Protein AF-A0A820Y195-F1 (afdb_monomer)

Radius of gyration: 36.83 Å; Cα contacts (8 Å, |Δi|>4): 204; chains: 1; bounding box: 94×67×122 Å

Sequence (322 aa):
MDKRRRAKSQKIARQNDEFKTEDNKRRAEAHKIERQNDEFKTEENKKRAEALKIKREEEEYKEEERRRNALRMQNNRDKYKNNFDVMKSNYALKIKEGPTHICSCCDGLWFEYSIREFTAEMLTNKGLKKEFIDTGNLVNVPMNVDTNVSVLPRSFSDTHTIQLKLMRQMKNKNAFMYETIRPKVVHSAVKYLVEQELYKDEGIVISHDWLKEYSNERENFIIDDEDKKFDENENISKDFDDDDKWNECGDKPVNPSTTETLLNDEIGDQNDIGIKFAPGENNRPISILMDLKVDELTFPKIYCGKQRKIKANVKLTYAKIA

Secondary structure (DSSP, 8-state):
-HHHHHHHHHHHHTT-HHHHHHHHHHHHHHHHHHTTSHHHHHHHHHHHHHHHHHHTTSHHHHHHHHHHHHHHHHHHHHHT---HHHHHHHHHHHTSSPP-EEPTTT--EE-GGG-----HHHHHHTT--HHHHTTS---B----HHHHHTTS-S---TT--EEEEE-SSTT-SS-SEEEEE-HHHHHHHHHHHHTSHHHHHTT----SSHHHHSTT--------TTGGGSSS------------------------TT--S-----S-SS--SSEEE-TTTTPPPBPTTT-TTHHHHH-HHHHTTPPP---TT----GGGT-

Foldseek 3Di:
DPPVVVVVVVVVLCVDPVSVVVVVVVVVVVVVVVCVDPVSVVVVVVVVVVVVVVQCVPVVSVVVVVVVVVVVVVVVCVVPPCDPVNVVVCCVVFVVDPQDDADLQARDGHTPVVDDDDDLVRCVLLVHDSVVVVVDDDFAFDFDPVVQVVQDDLDADQPDKAWEFAQSAPPDPHGPDIDIDHVVVVVVLVVQQCVAPLNVVVVPDDDPVSNVVCNPPPDDPPPPPVVVPPPPDDDDDDDDDDDDDDDDDDDDDPPPPDPPPDDPCPDDPDDDPHRYDNRRHNTDTDPPVVCSCSVVVVCCVVNVNPHDDNPPPDPDDVVVVD

Solvent-accessible surface area (backbone atoms only — not comparable to full-atom values): 20475 Å² total; per-residue (Å²): 125,63,69,67,51,53,54,51,51,53,57,57,47,63,70,36,65,69,53,43,52,50,52,49,48,52,51,52,50,53,54,54,56,52,56,69,39,66,69,55,41,51,53,53,49,50,54,53,51,51,56,50,53,61,48,53,70,39,64,68,53,42,50,53,49,48,51,54,52,50,53,52,52,48,53,55,50,58,74,70,54,79,45,68,66,58,53,49,50,48,36,66,75,69,56,66,61,71,55,80,42,68,38,90,51,52,65,47,70,36,44,69,90,77,60,78,88,80,55,69,65,64,45,41,75,71,66,49,58,63,78,65,55,74,74,51,95,80,78,45,53,60,64,60,62,78,74,48,61,74,75,53,82,78,61,81,55,95,86,44,72,43,46,36,30,37,26,56,38,84,87,52,92,68,61,75,44,77,50,77,45,46,62,66,61,53,53,56,50,49,62,58,37,49,75,24,64,50,30,50,77,71,66,55,77,84,75,68,63,68,63,61,73,36,73,72,66,73,78,77,77,85,67,60,82,71,71,73,70,68,82,84,76,82,92,81,80,83,89,86,88,85,87,82,85,84,78,91,7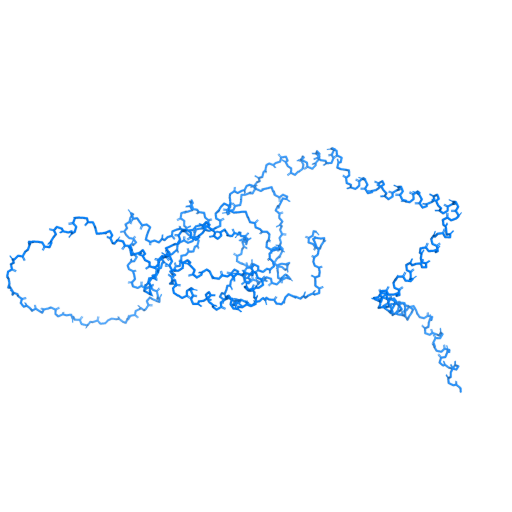6,88,77,80,83,79,76,74,83,81,72,68,96,63,90,73,76,86,80,62,102,73,77,82,86,40,54,75,44,40,66,36,43,79,32,70,69,49,63,67,88,76,46,86,58,51,68,41,68,74,34,48,93,78,36,67,28,48,75,81,87,65,75,86,86,67,86,81,52,72,79,79,76,106

pLDDT: mean 71.23, std 16.21, range [31.33, 93.19]

Mean predicted aligned error: 19.74 Å

Structure 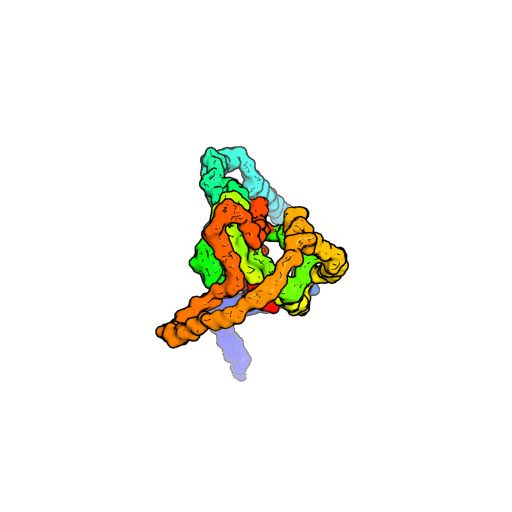(mmCIF, N/CA/C/O backbone):
data_AF-A0A820Y195-F1
#
_entry.id   AF-A0A820Y195-F1
#
loop_
_atom_site.group_PDB
_atom_site.id
_atom_site.type_symbol
_atom_site.label_atom_id
_atom_site.label_alt_id
_atom_site.label_comp_id
_atom_site.label_asym_id
_atom_site.label_entity_id
_atom_site.label_seq_id
_atom_site.pdbx_PDB_ins_code
_atom_site.Cartn_x
_atom_site.Cartn_y
_atom_site.Cartn_z
_atom_site.occupancy
_atom_site.B_iso_or_equiv
_atom_site.auth_seq_id
_atom_site.auth_comp_id
_atom_site.auth_asym_id
_atom_site.auth_atom_id
_atom_site.pdbx_PDB_model_num
ATOM 1 N N . MET A 1 1 ? -5.194 -41.208 57.508 1.00 53.50 1 MET A N 1
ATOM 2 C CA . MET A 1 1 ? -4.908 -39.830 57.987 1.00 53.50 1 MET A CA 1
ATOM 3 C C . MET A 1 1 ? -4.711 -38.786 56.872 1.00 53.50 1 MET A C 1
ATOM 5 O O . MET A 1 1 ? -4.591 -37.605 57.177 1.00 53.50 1 MET A O 1
ATOM 9 N N . ASP A 1 2 ? -4.745 -39.164 55.590 1.00 67.56 2 ASP A N 1
ATOM 10 C CA . ASP A 1 2 ? -4.184 -38.337 54.507 1.00 67.56 2 ASP A CA 1
ATOM 11 C C . ASP A 1 2 ? -5.143 -37.275 53.910 1.00 67.56 2 ASP A C 1
ATOM 13 O O . ASP A 1 2 ? -4.777 -36.121 53.684 1.00 67.56 2 ASP A O 1
ATOM 17 N N . LYS A 1 3 ? -6.439 -37.600 53.759 1.00 63.38 3 LYS A N 1
ATOM 18 C CA . LYS A 1 3 ? -7.447 -36.678 53.183 1.00 63.38 3 LYS A CA 1
ATOM 19 C C . LYS A 1 3 ? -7.685 -35.417 54.028 1.00 63.38 3 LYS A C 1
ATOM 21 O O . LYS A 1 3 ? -7.851 -34.329 53.484 1.00 63.38 3 LYS A O 1
ATOM 26 N N . ARG A 1 4 ? -7.659 -35.537 55.364 1.00 66.12 4 ARG A N 1
ATOM 27 C CA . ARG A 1 4 ? -7.826 -34.393 56.286 1.00 66.12 4 ARG A CA 1
ATOM 28 C C . ARG A 1 4 ? -6.627 -33.439 56.261 1.00 66.12 4 ARG A C 1
ATOM 30 O O . ARG A 1 4 ? -6.824 -32.236 56.413 1.00 66.12 4 ARG A O 1
ATOM 37 N N . ARG A 1 5 ? -5.407 -33.950 56.042 1.00 67.38 5 ARG A N 1
ATOM 38 C CA . ARG A 1 5 ? -4.201 -33.122 55.869 1.00 67.38 5 ARG A CA 1
ATOM 39 C C . ARG A 1 5 ? -4.240 -32.349 54.547 1.00 67.38 5 ARG A C 1
ATOM 41 O O . ARG A 1 5 ? -4.042 -31.139 54.575 1.00 67.38 5 ARG A O 1
ATOM 48 N N . ARG A 1 6 ? -4.615 -33.001 53.438 1.00 68.25 6 ARG A N 1
ATOM 49 C CA . ARG A 1 6 ? -4.803 -32.345 52.124 1.00 68.25 6 ARG A CA 1
ATOM 50 C C . ARG A 1 6 ? -5.896 -31.270 52.122 1.00 68.25 6 ARG A C 1
ATOM 52 O O . ARG A 1 6 ? -5.715 -30.206 51.545 1.00 68.25 6 ARG A O 1
ATOM 59 N N . ALA A 1 7 ? -7.019 -31.514 52.798 1.00 70.94 7 ALA A N 1
ATOM 60 C CA . ALA A 1 7 ? -8.092 -30.523 52.899 1.00 70.94 7 ALA A CA 1
ATOM 61 C C . ALA A 1 7 ? -7.672 -29.290 53.722 1.00 70.94 7 ALA A C 1
ATOM 63 O O . ALA A 1 7 ? -8.015 -28.164 53.365 1.00 70.94 7 ALA A O 1
ATOM 64 N N . LYS A 1 8 ? -6.899 -29.483 54.803 1.00 73.50 8 LYS A N 1
ATOM 65 C CA . LYS A 1 8 ? -6.342 -28.374 55.594 1.00 73.50 8 LYS A CA 1
ATOM 66 C C . LYS A 1 8 ? -5.305 -27.572 54.802 1.00 73.50 8 LYS A C 1
ATOM 68 O O . LYS A 1 8 ? -5.374 -26.348 54.827 1.00 73.50 8 LYS A O 1
ATOM 73 N N . SER A 1 9 ? -4.409 -28.225 54.057 1.00 69.38 9 SER A N 1
ATOM 74 C CA . SER A 1 9 ? -3.407 -27.525 53.240 1.00 69.38 9 SER A CA 1
ATOM 75 C C . SER A 1 9 ? -4.032 -26.722 52.093 1.00 69.38 9 SER A C 1
ATOM 77 O O . SER A 1 9 ? -3.637 -25.583 51.871 1.00 69.38 9 SER A O 1
ATOM 79 N N . GLN A 1 10 ? -5.073 -27.241 51.432 1.00 68.81 10 GLN A N 1
ATOM 80 C CA . GLN A 1 10 ? -5.840 -26.477 50.436 1.00 68.81 10 GLN A CA 1
ATOM 81 C C . GLN A 1 10 ? -6.560 -25.264 51.034 1.00 68.81 10 GLN A C 1
ATOM 83 O O . GLN A 1 10 ? -6.674 -24.231 50.378 1.00 68.81 10 GLN A O 1
ATOM 88 N N . LYS A 1 11 ? -7.055 -25.372 52.272 1.00 73.38 11 LYS A N 1
ATOM 89 C CA . LYS A 1 11 ? -7.734 -24.262 52.952 1.00 73.38 11 LYS A CA 1
ATOM 90 C C . LYS A 1 11 ? -6.762 -23.128 53.292 1.00 73.38 11 LYS A C 1
ATOM 92 O O . LYS A 1 11 ? -7.135 -21.972 53.146 1.00 73.38 11 LYS A O 1
ATOM 97 N N . ILE A 1 12 ? -5.529 -23.472 53.672 1.00 74.75 12 ILE A N 1
ATOM 98 C CA . ILE A 1 12 ? -4.435 -22.522 53.926 1.00 74.75 12 ILE A CA 1
ATOM 99 C C . ILE A 1 12 ? -3.963 -21.879 52.611 1.00 74.75 12 ILE A C 1
ATOM 101 O O . ILE A 1 12 ? -3.827 -20.665 52.540 1.00 74.75 12 ILE A O 1
ATOM 105 N N . ALA A 1 13 ? -3.810 -22.656 51.533 1.00 67.00 13 ALA A N 1
ATOM 106 C CA . ALA A 1 13 ? -3.420 -22.123 50.223 1.00 67.00 13 ALA A CA 1
ATOM 107 C C . ALA A 1 13 ? -4.439 -21.112 49.657 1.00 67.00 13 ALA A C 1
ATOM 109 O O . ALA A 1 13 ? -4.049 -20.105 49.079 1.00 67.00 13 ALA A O 1
ATOM 110 N N . ARG A 1 14 ? -5.746 -21.326 49.882 1.00 67.75 14 ARG A N 1
ATOM 111 C CA . ARG A 1 14 ? -6.825 -20.403 49.468 1.00 67.75 14 ARG A CA 1
ATOM 112 C C . ARG A 1 14 ? -6.866 -19.073 50.233 1.00 67.75 14 ARG A C 1
ATOM 114 O O . ARG A 1 14 ? -7.633 -18.199 49.838 1.00 67.75 14 ARG A O 1
ATOM 121 N N . GLN A 1 15 ? -6.095 -18.929 51.312 1.00 74.06 15 GLN A N 1
ATOM 122 C CA . GLN A 1 15 ? -5.929 -17.660 52.032 1.00 74.06 15 GLN A CA 1
ATOM 123 C C . GLN A 1 15 ? -4.828 -16.779 51.424 1.00 74.06 15 GLN A C 1
ATOM 125 O O . GLN A 1 15 ? -4.750 -15.607 51.769 1.00 74.06 15 GLN A O 1
ATOM 130 N N . ASN A 1 16 ? -4.000 -17.319 50.522 1.00 81.81 16 ASN A N 1
ATOM 131 C CA . ASN A 1 16 ? -3.002 -16.550 49.788 1.00 81.81 16 ASN A CA 1
ATOM 132 C C . ASN A 1 16 ? -3.651 -15.871 48.565 1.00 81.81 16 ASN A C 1
ATOM 134 O O . ASN A 1 16 ? -4.255 -16.539 47.719 1.00 81.81 16 ASN A O 1
ATOM 138 N N . ASP A 1 17 ? -3.503 -14.551 48.456 1.00 76.94 17 ASP A N 1
ATOM 139 C CA . ASP A 1 17 ? -4.062 -13.748 47.364 1.00 76.94 17 ASP A CA 1
ATOM 140 C C . ASP A 1 17 ? -3.464 -14.096 45.994 1.00 76.94 17 ASP A C 1
ATOM 142 O O . ASP A 1 17 ? -4.174 -14.101 44.985 1.00 76.94 17 ASP A O 1
ATOM 146 N N . GLU A 1 18 ? -2.189 -14.477 45.940 1.00 79.69 18 GLU A N 1
ATOM 147 C CA . GLU A 1 18 ? -1.534 -14.898 44.698 1.00 79.69 18 GLU A CA 1
ATOM 148 C C . GLU A 1 18 ? -2.116 -16.226 44.194 1.00 79.69 18 GLU A C 1
ATOM 150 O O . GLU A 1 18 ? -2.455 -16.380 43.021 1.00 79.69 18 GLU A O 1
ATOM 155 N N . PHE A 1 19 ? -2.381 -17.157 45.112 1.00 81.19 19 PHE A N 1
ATOM 156 C CA . PHE A 1 19 ? -3.069 -18.401 44.785 1.00 81.19 19 PHE A CA 1
ATOM 157 C C . PHE A 1 19 ? -4.520 -18.152 44.342 1.00 81.19 19 PHE A C 1
ATOM 159 O O . PHE A 1 19 ? -5.007 -18.801 43.418 1.00 81.19 19 PHE A O 1
ATOM 166 N N . LYS A 1 20 ? -5.220 -17.196 44.963 1.00 79.38 20 LYS A N 1
ATOM 167 C CA . LYS A 1 20 ? -6.602 -16.831 44.614 1.00 79.38 20 LYS A CA 1
ATOM 168 C C . LYS A 1 20 ? -6.696 -16.181 43.233 1.00 79.38 20 LYS A C 1
ATOM 170 O O . LYS A 1 20 ? -7.616 -16.489 42.477 1.00 79.38 20 LYS A O 1
ATOM 175 N N . THR A 1 21 ? -5.764 -15.293 42.892 1.00 83.25 21 THR A N 1
ATOM 176 C CA . THR A 1 21 ? -5.725 -14.655 41.566 1.00 83.25 21 THR A CA 1
ATOM 177 C C . THR A 1 21 ? -5.414 -15.668 40.468 1.00 83.25 21 THR A C 1
ATOM 179 O O . THR A 1 21 ? -6.079 -15.656 39.433 1.00 83.25 21 THR A O 1
ATOM 182 N N . GLU A 1 22 ? -4.487 -16.590 40.712 1.00 83.25 22 GLU A N 1
ATOM 183 C CA . GLU A 1 22 ? -4.137 -17.648 39.766 1.00 83.25 22 GLU A CA 1
ATOM 184 C C . GLU A 1 22 ? -5.258 -18.693 39.605 1.00 83.25 22 GLU A C 1
ATOM 186 O O . GLU A 1 22 ? -5.598 -19.074 38.486 1.00 83.25 22 GLU A O 1
ATOM 191 N N . ASP A 1 23 ? -5.921 -19.096 40.695 1.00 84.06 23 ASP A N 1
ATOM 192 C CA . ASP A 1 23 ? -7.107 -19.967 40.642 1.00 84.06 23 ASP A CA 1
ATOM 193 C C . ASP A 1 23 ? -8.256 -19.299 39.866 1.00 84.06 23 ASP A C 1
ATOM 195 O O . ASP A 1 23 ? -8.917 -19.940 39.047 1.00 84.06 23 ASP A O 1
ATOM 199 N N . ASN A 1 24 ? -8.453 -17.988 40.042 1.00 84.12 24 ASN A N 1
ATOM 200 C CA . ASN A 1 24 ? -9.432 -17.219 39.274 1.00 84.12 24 ASN A CA 1
ATOM 201 C C . ASN A 1 24 ? -9.078 -17.150 37.781 1.00 84.12 24 ASN A C 1
ATOM 203 O O . ASN A 1 24 ? -9.975 -17.301 36.950 1.00 84.12 24 ASN A O 1
ATOM 207 N N . LYS A 1 25 ? -7.799 -16.960 37.423 1.00 86.75 25 LYS A N 1
ATOM 208 C CA . LYS A 1 25 ? -7.339 -16.986 36.023 1.00 86.75 25 LYS A CA 1
ATOM 209 C C . LYS A 1 25 ? -7.587 -18.349 35.385 1.00 86.75 25 LYS A C 1
ATOM 211 O O . LYS A 1 25 ? -8.198 -18.408 34.323 1.00 86.75 25 LYS A O 1
ATOM 216 N N . ARG A 1 26 ? -7.217 -19.438 36.066 1.00 84.69 26 ARG A N 1
ATOM 217 C CA . ARG A 1 26 ? -7.439 -20.811 35.582 1.00 84.69 26 ARG A CA 1
ATOM 218 C C . ARG A 1 26 ? -8.916 -21.119 35.375 1.00 84.69 26 ARG A C 1
ATOM 220 O O . ARG A 1 26 ? -9.291 -21.685 34.353 1.00 84.69 26 ARG A O 1
ATOM 227 N N . ARG A 1 27 ? -9.776 -20.706 36.310 1.00 85.31 27 ARG A N 1
ATOM 228 C CA . ARG A 1 27 ? -11.235 -20.837 36.160 1.00 85.31 27 ARG A CA 1
ATOM 229 C C . ARG A 1 27 ? -11.768 -20.007 34.997 1.00 85.31 27 ARG A C 1
ATOM 231 O O . ARG A 1 27 ? -12.619 -20.486 34.253 1.00 85.31 27 ARG A O 1
ATOM 238 N N . ALA A 1 28 ? -11.270 -18.785 34.821 1.00 84.06 28 ALA A N 1
ATOM 239 C CA . ALA A 1 28 ? -11.663 -17.924 33.712 1.00 84.06 28 ALA A CA 1
ATOM 240 C C . ALA A 1 28 ? -11.228 -18.497 32.353 1.00 84.06 28 ALA A C 1
ATOM 242 O O . ALA A 1 28 ? -12.000 -18.435 31.397 1.00 84.06 28 ALA A O 1
ATOM 243 N N . GLU A 1 29 ? -10.031 -19.082 32.263 1.00 86.31 29 GLU A N 1
ATOM 244 C CA . GLU A 1 29 ? -9.531 -19.769 31.068 1.00 86.31 29 GLU A CA 1
ATOM 245 C C . GLU A 1 29 ? -10.322 -21.041 30.761 1.00 86.31 29 GLU A C 1
ATOM 247 O O . GLU A 1 29 ? -10.768 -21.207 29.627 1.00 86.31 29 GLU A O 1
ATOM 252 N N . ALA A 1 30 ? -10.593 -21.881 31.763 1.00 83.88 30 ALA A N 1
ATOM 253 C CA . ALA A 1 30 ? -11.438 -23.064 31.603 1.00 83.88 30 ALA A CA 1
ATOM 254 C C . ALA A 1 30 ? -12.839 -22.691 31.079 1.00 83.88 30 ALA A C 1
AT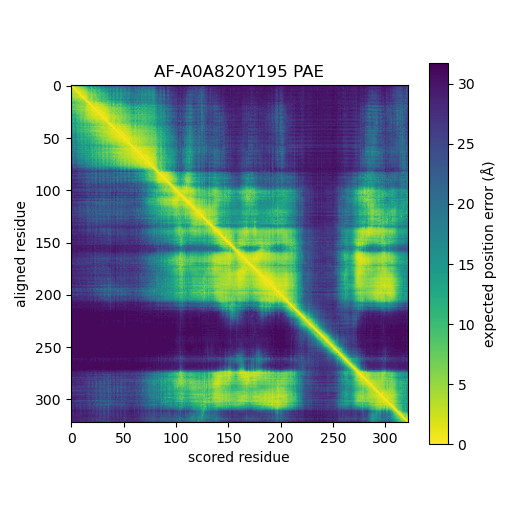OM 256 O O . ALA A 1 30 ? -13.300 -23.244 30.084 1.00 83.88 30 ALA A O 1
ATOM 257 N N . HIS A 1 31 ? -13.466 -21.662 31.656 1.00 82.44 31 HIS A N 1
ATOM 258 C CA . HIS A 1 31 ? -14.765 -21.151 31.201 1.00 82.44 31 HIS A CA 1
ATOM 259 C C . HIS A 1 31 ? -14.691 -20.471 29.816 1.00 82.44 31 HIS A C 1
ATOM 261 O O . HIS A 1 31 ? -15.692 -20.334 29.105 1.00 82.44 31 HIS A O 1
ATOM 267 N N . LYS A 1 32 ? -13.518 -19.982 29.402 1.00 84.56 32 LYS A N 1
ATOM 268 C CA . LYS A 1 32 ? -13.303 -19.441 28.052 1.00 84.56 32 LYS A CA 1
ATOM 269 C C . LYS A 1 32 ? -13.237 -20.561 27.016 1.00 84.56 32 LYS A C 1
ATOM 271 O O . LYS A 1 32 ? -13.782 -20.376 25.933 1.00 84.56 32 LYS A O 1
ATOM 276 N N . ILE A 1 33 ? -12.611 -21.685 27.360 1.00 83.75 33 ILE A N 1
ATOM 277 C CA . ILE A 1 33 ? -12.567 -22.898 26.535 1.00 83.75 33 ILE A CA 1
ATOM 278 C C . ILE A 1 33 ? -13.974 -23.497 26.418 1.00 83.75 33 ILE A C 1
ATOM 280 O O . ILE A 1 33 ? -14.426 -23.783 25.319 1.00 83.75 33 ILE A O 1
ATOM 284 N N . GLU A 1 34 ? -14.716 -23.589 27.520 1.00 80.94 34 GLU A N 1
ATOM 285 C CA . GLU A 1 34 ? -16.073 -24.152 27.528 1.00 80.94 34 GLU A CA 1
ATOM 286 C C . GLU A 1 34 ? -17.063 -23.341 26.667 1.00 80.94 34 GLU A C 1
ATOM 288 O O . GLU A 1 34 ? -17.865 -23.909 25.929 1.00 80.94 34 GLU A O 1
ATOM 293 N N . ARG A 1 35 ? -16.929 -22.005 26.643 1.00 80.62 35 ARG A N 1
ATOM 294 C CA . ARG A 1 35 ? -17.704 -21.115 25.753 1.00 80.62 35 ARG A CA 1
ATOM 295 C C . ARG A 1 35 ? -17.367 -21.239 24.260 1.00 80.62 35 ARG A C 1
ATOM 297 O O . ARG A 1 35 ? -18.014 -20.563 23.458 1.00 80.62 35 ARG A O 1
ATOM 304 N N . GLN A 1 36 ? -16.370 -22.044 23.880 1.00 83.19 36 GLN A N 1
ATOM 305 C CA . GLN A 1 36 ? -16.121 -22.400 22.476 1.00 83.19 36 GLN A CA 1
ATOM 306 C C . GLN A 1 36 ? -17.104 -23.459 21.968 1.00 83.19 36 GLN A C 1
ATOM 308 O O . GLN A 1 36 ? -17.291 -23.557 20.761 1.00 83.19 36 GLN A O 1
ATOM 313 N N . ASN A 1 37 ? -17.737 -24.225 22.863 1.00 88.69 37 ASN A N 1
ATOM 314 C CA . ASN A 1 37 ? -18.809 -25.136 22.489 1.00 88.69 37 ASN A CA 1
ATOM 315 C C . ASN A 1 37 ? -20.106 -24.342 22.251 1.00 88.69 37 ASN A C 1
ATOM 317 O O . ASN A 1 37 ? -20.606 -23.649 23.144 1.00 88.69 37 ASN A O 1
ATOM 321 N N . ASP A 1 38 ? -20.658 -24.462 21.044 1.00 82.94 38 ASP A N 1
ATOM 322 C CA . ASP A 1 38 ? -21.864 -23.749 20.632 1.00 82.94 38 ASP A CA 1
ATOM 323 C C . ASP A 1 38 ? -23.106 -24.156 21.437 1.00 82.94 38 ASP A C 1
ATOM 325 O O . ASP A 1 38 ? -23.900 -23.284 21.799 1.00 82.94 38 ASP A O 1
ATOM 329 N N . GLU A 1 39 ? -23.255 -25.432 21.811 1.00 86.88 39 GLU A N 1
ATOM 330 C CA . GLU A 1 39 ? -24.375 -25.885 22.650 1.00 86.88 39 GLU A CA 1
ATOM 331 C C . GLU A 1 39 ? -24.330 -25.215 24.023 1.00 86.88 39 GLU A C 1
ATOM 333 O O . GLU A 1 39 ? -25.313 -24.606 24.453 1.00 86.88 39 GLU A O 1
ATOM 338 N N . PHE A 1 40 ? -23.161 -25.226 24.668 1.00 85.44 40 PHE A N 1
ATOM 339 C CA . PHE A 1 40 ? -22.965 -24.581 25.965 1.00 85.44 40 PHE A CA 1
ATOM 340 C C . PHE A 1 40 ? -23.272 -23.079 25.897 1.00 85.44 40 PHE A C 1
ATOM 342 O O . PHE A 1 40 ? -23.988 -22.538 26.741 1.00 85.44 40 PHE A O 1
ATOM 349 N N . LYS A 1 41 ? -22.787 -22.402 24.852 1.00 85.38 41 LYS A N 1
ATOM 350 C CA . LYS A 1 41 ? -23.025 -20.973 24.625 1.00 85.38 41 LYS A CA 1
ATOM 351 C C . LYS A 1 41 ? -24.505 -20.662 24.397 1.00 85.38 41 LYS A C 1
ATOM 353 O O . LYS A 1 41 ? -25.002 -19.655 24.907 1.00 85.38 41 LYS A O 1
ATOM 358 N N . THR A 1 42 ? -25.217 -21.486 23.629 1.00 85.38 42 THR A N 1
ATOM 359 C CA . THR A 1 42 ? -26.652 -21.277 23.372 1.00 85.38 42 THR A CA 1
ATOM 360 C C . THR A 1 42 ? -27.474 -21.434 24.648 1.00 85.38 42 THR A C 1
ATOM 362 O O . THR A 1 42 ? -28.339 -20.602 24.921 1.00 85.38 42 THR A O 1
ATOM 365 N N . GLU A 1 43 ? -27.152 -22.428 25.471 1.00 87.56 43 GLU A N 1
ATOM 366 C CA . GLU A 1 43 ? -27.845 -22.707 26.724 1.00 87.56 43 GLU A CA 1
ATOM 367 C C . GLU A 1 43 ? -27.542 -21.649 27.798 1.00 87.56 43 GLU A C 1
ATOM 369 O O . GLU A 1 43 ? -28.445 -21.170 28.487 1.00 87.56 43 GLU A O 1
ATOM 374 N N . GLU A 1 44 ? -26.289 -21.193 27.892 1.00 88.00 44 GLU A N 1
ATOM 375 C CA . GLU A 1 44 ? -25.905 -20.068 28.751 1.00 88.00 44 GLU A CA 1
ATOM 376 C C . GLU A 1 44 ? -26.670 -18.789 28.364 1.00 88.00 44 GLU A C 1
ATOM 378 O O . GLU A 1 44 ? -27.178 -18.068 29.228 1.00 88.00 44 GLU A O 1
ATOM 383 N N . ASN A 1 45 ? -26.804 -18.520 27.062 1.00 85.81 45 ASN A N 1
ATOM 384 C CA . ASN A 1 45 ? -27.554 -17.372 26.560 1.00 85.81 45 ASN A CA 1
ATOM 385 C C . ASN A 1 45 ? -29.055 -17.479 26.860 1.00 85.81 45 ASN A C 1
ATOM 387 O O . ASN A 1 45 ? -29.651 -16.474 27.254 1.00 85.81 45 ASN A O 1
ATOM 391 N N . LYS A 1 46 ? -29.661 -18.670 26.729 1.00 91.31 46 LYS A N 1
ATOM 392 C CA . LYS A 1 46 ? -31.066 -18.906 27.107 1.00 91.31 46 LYS A CA 1
ATOM 393 C C . LYS A 1 46 ? -31.295 -18.625 28.590 1.00 91.31 46 LYS A C 1
ATOM 395 O O . LYS A 1 46 ? -32.154 -17.811 28.920 1.00 91.31 46 LYS A O 1
ATOM 400 N N . LYS A 1 47 ? -30.457 -19.181 29.471 1.00 90.81 47 LYS A N 1
ATOM 401 C CA . LYS A 1 47 ? -30.536 -18.954 30.926 1.00 90.81 47 LYS A CA 1
ATOM 402 C C . LYS A 1 47 ? -30.379 -17.481 31.293 1.00 90.81 47 LYS A C 1
ATOM 404 O O . LYS A 1 47 ? -31.119 -16.957 32.123 1.00 90.81 47 LYS A O 1
ATOM 409 N N . ARG A 1 48 ? -29.440 -16.777 30.651 1.00 88.62 48 ARG A N 1
ATOM 410 C CA . ARG A 1 48 ? -29.269 -15.325 30.832 1.00 88.62 48 ARG A CA 1
ATOM 411 C C . ARG A 1 48 ? -30.499 -14.546 30.366 1.00 88.62 48 ARG A C 1
ATOM 413 O O . ARG A 1 48 ? -30.899 -13.601 31.040 1.00 88.62 48 ARG A O 1
ATOM 420 N N . ALA A 1 49 ? -31.095 -14.929 29.238 1.00 88.06 49 ALA A N 1
ATOM 421 C CA . ALA A 1 49 ? -32.295 -14.289 28.709 1.00 88.06 49 ALA A CA 1
ATOM 422 C C . ALA A 1 49 ? -33.514 -14.507 29.620 1.00 88.06 49 ALA A C 1
ATOM 424 O O . ALA A 1 49 ? -34.259 -13.562 29.864 1.00 88.06 49 ALA A O 1
ATOM 425 N N . GLU A 1 50 ? -33.695 -15.711 30.162 1.00 91.38 50 GLU A N 1
ATOM 426 C CA . GLU A 1 50 ? -34.749 -16.021 31.135 1.00 91.38 50 GLU A CA 1
ATOM 427 C C . GLU A 1 50 ? -34.560 -15.259 32.449 1.00 91.38 50 GLU A C 1
ATOM 429 O O . GLU A 1 50 ? -35.489 -14.601 32.911 1.00 91.38 50 GLU A O 1
ATOM 434 N N . ALA A 1 51 ? -33.343 -15.231 32.999 1.00 89.25 51 ALA A N 1
ATOM 435 C CA . ALA A 1 51 ? -33.041 -14.443 34.194 1.00 89.25 51 ALA A CA 1
ATOM 436 C C . ALA A 1 51 ? -33.298 -12.938 33.987 1.00 89.25 51 ALA A C 1
ATOM 438 O O . ALA A 1 51 ? -33.738 -12.247 34.904 1.00 89.25 51 ALA A O 1
ATOM 439 N N . LEU A 1 52 ? -33.042 -12.418 32.781 1.00 87.94 52 LEU A N 1
ATOM 440 C CA . LEU A 1 52 ? -33.373 -11.038 32.416 1.00 87.94 52 LEU A CA 1
ATOM 441 C C . LEU A 1 52 ? -34.881 -10.811 32.263 1.00 87.94 52 LEU A C 1
ATOM 443 O O . LEU A 1 52 ? -35.345 -9.727 32.599 1.00 87.94 52 LEU A O 1
ATOM 447 N N . LYS A 1 53 ? -35.647 -11.796 31.774 1.00 89.62 53 LYS A N 1
ATOM 448 C CA . LYS A 1 53 ? -37.116 -11.707 31.728 1.00 89.62 53 LYS A CA 1
ATOM 449 C C . LYS A 1 53 ? -37.693 -11.577 33.134 1.00 89.62 53 LYS A C 1
ATOM 451 O O . LYS A 1 53 ? -38.459 -10.651 33.352 1.00 89.62 53 LYS A O 1
ATOM 456 N N . ILE A 1 54 ? -37.234 -12.411 34.068 1.00 89.31 54 ILE A N 1
ATOM 457 C CA . ILE A 1 54 ? -37.661 -12.371 35.475 1.00 89.31 54 ILE A CA 1
ATOM 458 C C . ILE A 1 54 ? -37.328 -11.009 36.098 1.00 89.31 54 ILE A C 1
ATOM 460 O O . ILE A 1 54 ? -38.187 -10.361 36.676 1.00 89.31 54 ILE A O 1
ATOM 464 N N . LYS A 1 55 ? -36.105 -10.495 35.902 1.00 88.19 55 LYS A N 1
ATOM 465 C CA . LYS A 1 55 ? -35.733 -9.162 36.414 1.00 88.19 55 LYS A CA 1
ATOM 466 C C . LYS A 1 55 ? -36.572 -8.021 35.834 1.00 88.19 55 LYS A C 1
ATOM 468 O O . LYS A 1 55 ? -36.757 -7.016 36.499 1.00 88.19 55 LYS A O 1
ATOM 473 N N . ARG A 1 56 ? -37.074 -8.148 34.602 1.00 86.44 56 ARG A N 1
ATOM 474 C CA . ARG A 1 56 ? -37.939 -7.134 33.969 1.00 86.44 56 ARG A CA 1
ATOM 475 C C . ARG A 1 56 ? -39.378 -7.141 34.483 1.00 86.44 56 ARG A C 1
ATOM 477 O O . ARG A 1 56 ? -40.125 -6.237 34.114 1.00 86.44 56 ARG A O 1
ATOM 484 N N . GLU A 1 57 ? -39.763 -8.128 35.292 1.00 89.06 57 GLU A N 1
ATOM 485 C CA . GLU A 1 57 ? -41.040 -8.126 36.016 1.00 89.06 57 GLU A CA 1
ATOM 486 C C . GLU A 1 57 ? -41.029 -7.091 37.152 1.00 89.06 57 GLU A C 1
ATOM 488 O O . GLU A 1 57 ? -42.071 -6.533 37.486 1.00 89.06 57 GLU A O 1
ATOM 493 N N . GLU A 1 58 ? -39.848 -6.765 37.691 1.00 91.94 58 GLU A N 1
ATOM 494 C CA . GLU A 1 58 ? -39.664 -5.666 38.639 1.00 91.94 58 GLU A CA 1
ATOM 495 C C . GLU A 1 58 ? -39.704 -4.314 37.900 1.00 91.94 58 GLU A C 1
ATOM 497 O O . GLU A 1 58 ? -38.842 -4.006 37.068 1.00 91.94 58 GLU A O 1
ATOM 502 N N . GLU A 1 59 ? -40.698 -3.474 38.213 1.00 88.00 59 GLU A N 1
ATOM 503 C CA . GLU A 1 59 ? -40.870 -2.165 37.556 1.00 88.00 59 GLU A CA 1
ATOM 504 C C . GLU A 1 59 ? -39.663 -1.232 37.763 1.00 88.00 59 GLU A C 1
ATOM 506 O O . GLU A 1 59 ? -39.248 -0.551 36.823 1.00 88.00 59 GLU A O 1
ATOM 511 N N . GLU A 1 60 ? -39.020 -1.269 38.935 1.00 91.56 60 GLU A N 1
ATOM 512 C CA . GLU A 1 60 ? -37.813 -0.480 39.225 1.00 91.56 60 GLU A CA 1
ATOM 513 C C . GLU A 1 60 ? -36.648 -0.854 38.289 1.00 91.56 60 GLU A C 1
ATOM 515 O O . GLU A 1 60 ? -36.000 0.011 37.689 1.00 91.56 60 GLU A O 1
ATOM 520 N N . TYR A 1 61 ? -36.418 -2.155 38.076 1.00 90.56 61 TYR A N 1
ATOM 521 C CA . TYR A 1 61 ? -35.382 -2.636 37.161 1.00 90.56 61 TYR A CA 1
ATOM 522 C C . TYR A 1 61 ? -35.666 -2.218 35.714 1.00 90.56 61 TYR A C 1
ATOM 524 O O . TYR A 1 61 ? -34.759 -1.801 34.984 1.00 90.56 61 TYR A O 1
ATOM 532 N N . LYS A 1 62 ? -36.931 -2.303 35.294 1.00 89.25 62 LYS A N 1
ATOM 533 C CA . LYS A 1 62 ? -37.398 -1.932 33.953 1.00 89.25 62 LYS A CA 1
ATOM 534 C C . LYS A 1 62 ? -37.272 -0.430 33.689 1.00 89.25 62 LYS A C 1
ATOM 536 O O . LYS A 1 62 ? -36.968 -0.021 32.564 1.00 89.25 62 LYS A O 1
ATOM 541 N N . GLU A 1 63 ? -37.506 0.410 34.690 1.00 90.69 63 GLU A N 1
ATOM 542 C CA . GLU A 1 63 ? -37.335 1.860 34.589 1.00 90.69 63 GLU A CA 1
ATOM 543 C C . GLU A 1 63 ? -35.851 2.255 34.526 1.00 90.69 63 GLU A C 1
ATOM 545 O O . GLU A 1 63 ? -35.444 3.003 33.630 1.00 90.69 63 GLU A O 1
ATOM 550 N N . GLU A 1 64 ? -35.002 1.644 35.355 1.00 91.44 64 GLU A N 1
ATOM 551 C CA . GLU A 1 64 ? -33.554 1.872 35.328 1.00 91.44 64 GLU A CA 1
ATOM 552 C C . GLU A 1 64 ? -32.895 1.331 34.040 1.00 91.44 64 GLU A C 1
ATOM 554 O O . GLU A 1 64 ? -31.965 1.941 33.502 1.00 91.44 64 GLU A O 1
ATOM 559 N N . GLU A 1 65 ? -33.376 0.208 33.488 1.00 90.00 65 GLU A N 1
ATOM 560 C CA . GLU A 1 65 ? -32.946 -0.308 32.178 1.00 90.00 65 GLU A CA 1
ATOM 561 C C . GLU A 1 65 ? -33.316 0.667 31.047 1.00 90.00 65 GLU A C 1
ATOM 563 O O . GLU A 1 65 ? -32.477 0.953 30.184 1.00 90.00 65 GLU A O 1
ATOM 568 N N . ARG A 1 66 ? -34.532 1.236 31.067 1.00 89.94 66 ARG A N 1
ATOM 569 C CA . ARG A 1 66 ? -34.955 2.285 30.120 1.00 89.94 66 ARG A CA 1
ATOM 570 C C . ARG A 1 66 ? -34.073 3.526 30.230 1.00 89.94 66 ARG A C 1
ATOM 572 O O . ARG A 1 66 ? -33.605 4.012 29.200 1.00 89.94 66 ARG A O 1
ATOM 579 N N . ARG A 1 67 ? -33.776 3.989 31.449 1.00 92.31 67 ARG A N 1
ATOM 580 C CA . ARG A 1 67 ? -32.895 5.142 31.700 1.00 92.31 67 ARG A CA 1
ATOM 581 C C . ARG A 1 67 ? -31.482 4.910 31.160 1.00 92.31 67 ARG A C 1
ATOM 583 O O . ARG A 1 67 ? -30.964 5.745 30.419 1.00 92.31 67 ARG A O 1
ATOM 590 N N . ARG A 1 68 ? -30.881 3.746 31.440 1.00 90.12 68 ARG A N 1
ATOM 591 C CA . ARG A 1 68 ? -29.564 3.359 30.896 1.00 90.12 68 ARG A CA 1
ATOM 592 C C . ARG A 1 68 ? -29.556 3.281 29.372 1.00 90.12 68 ARG A C 1
ATOM 594 O O . ARG A 1 68 ? -28.612 3.756 28.741 1.00 90.12 68 ARG A O 1
ATOM 601 N N . ASN A 1 69 ? -30.590 2.696 28.771 1.00 90.19 69 ASN A N 1
ATOM 602 C CA . ASN A 1 69 ? -30.698 2.604 27.316 1.00 90.19 69 ASN A CA 1
ATOM 603 C C . ASN A 1 69 ? -30.880 3.983 26.666 1.00 90.19 69 ASN A C 1
ATOM 605 O O . ASN A 1 69 ? -30.238 4.250 25.650 1.00 90.19 69 ASN A O 1
ATOM 609 N N . ALA A 1 70 ? -31.677 4.874 27.264 1.00 92.00 70 ALA A N 1
ATOM 610 C CA . ALA A 1 70 ? -31.840 6.252 26.807 1.00 92.00 70 ALA A CA 1
ATOM 611 C C . ALA A 1 70 ? -30.515 7.030 26.870 1.00 92.00 70 ALA A C 1
ATOM 613 O O . ALA A 1 70 ? -30.110 7.620 25.869 1.00 92.00 70 ALA A O 1
ATOM 614 N N . LEU A 1 71 ? -29.787 6.939 27.989 1.00 93.19 71 LEU A N 1
ATOM 615 C CA . LEU A 1 71 ? -28.473 7.568 28.154 1.00 93.19 71 LEU A CA 1
ATOM 616 C C . LEU A 1 71 ? -27.453 7.033 27.136 1.00 93.19 71 LEU A C 1
ATOM 618 O O . LEU A 1 71 ? -26.708 7.796 26.524 1.00 93.19 71 LEU A O 1
ATOM 622 N N . ARG A 1 72 ? -27.444 5.716 26.893 1.00 87.56 72 ARG A N 1
ATOM 623 C CA . ARG A 1 72 ? -26.591 5.096 25.871 1.00 87.56 72 ARG A CA 1
ATOM 624 C C . ARG A 1 72 ? -26.934 5.600 24.469 1.00 87.56 72 ARG A C 1
ATOM 626 O O . ARG A 1 72 ? -26.018 5.895 23.708 1.00 87.56 72 ARG A O 1
ATOM 633 N N . MET A 1 73 ? -28.218 5.693 24.120 1.00 84.56 73 MET A N 1
ATOM 634 C CA . MET A 1 73 ? -28.665 6.216 22.822 1.00 84.56 73 MET A CA 1
ATOM 635 C C . MET A 1 73 ? -28.311 7.697 22.649 1.00 84.56 73 MET A C 1
ATOM 637 O O . MET A 1 73 ? -27.889 8.090 21.563 1.00 84.56 73 MET A O 1
ATOM 641 N N . GLN A 1 74 ? -28.431 8.498 23.710 1.00 83.88 74 GLN A N 1
ATOM 642 C CA . GLN A 1 74 ? -28.028 9.903 23.725 1.00 83.88 74 GLN A CA 1
ATOM 643 C C . GLN A 1 74 ? -26.520 10.050 23.503 1.00 83.88 74 GLN A C 1
ATOM 645 O O . GLN A 1 74 ? -26.117 10.691 22.540 1.00 83.88 74 GLN A O 1
ATOM 650 N N . ASN A 1 75 ? -25.696 9.353 24.289 1.00 83.38 75 ASN A N 1
ATOM 651 C CA . ASN A 1 75 ? -24.241 9.363 24.123 1.00 83.38 75 ASN A CA 1
ATOM 652 C C . ASN A 1 75 ? -23.821 8.921 22.718 1.00 83.38 75 ASN A C 1
ATOM 654 O O . ASN A 1 75 ? -22.885 9.470 22.143 1.00 83.38 75 ASN A O 1
ATOM 658 N N . ASN A 1 76 ? -24.511 7.930 22.146 1.00 78.25 76 ASN A N 1
ATOM 659 C CA . ASN A 1 76 ? -24.217 7.474 20.794 1.00 78.25 76 ASN A CA 1
ATOM 660 C C . ASN A 1 76 ? -24.618 8.526 19.751 1.00 78.25 76 ASN A C 1
ATOM 662 O O . ASN A 1 76 ? -23.874 8.741 18.804 1.00 78.25 76 ASN A O 1
ATOM 666 N N . ARG A 1 77 ? -25.750 9.222 19.928 1.00 74.25 77 ARG A N 1
ATOM 667 C CA . ARG A 1 77 ? -26.126 10.361 19.076 1.00 74.25 77 ARG A CA 1
ATOM 668 C C . ARG A 1 77 ? -25.110 11.494 19.174 1.00 74.25 77 ARG A C 1
ATOM 670 O O . ARG A 1 77 ? -24.679 11.982 18.137 1.00 74.25 77 ARG A O 1
ATOM 677 N N . ASP A 1 78 ? -24.699 11.865 20.381 1.00 72.75 78 ASP A N 1
ATOM 678 C CA . ASP A 1 78 ? -23.758 12.963 20.624 1.00 72.75 78 ASP A CA 1
ATOM 679 C C . ASP A 1 78 ? -22.353 12.647 20.096 1.00 72.75 78 ASP A C 1
ATOM 681 O O . ASP A 1 78 ? -21.688 13.522 19.548 1.00 72.75 78 ASP A O 1
ATOM 685 N N . LYS A 1 79 ? -21.940 11.375 20.128 1.00 68.19 79 LYS A N 1
ATOM 686 C CA . LYS A 1 79 ? -20.674 10.904 19.546 1.00 68.19 79 LYS A CA 1
ATOM 687 C C . LYS A 1 79 ? -20.550 11.166 18.039 1.00 68.19 79 LYS A C 1
ATOM 689 O O . LYS A 1 79 ? -19.439 11.342 17.549 1.00 68.19 79 LYS A O 1
ATOM 694 N N . TYR A 1 80 ? -21.666 11.174 17.311 1.00 62.00 80 TYR A N 1
ATOM 695 C CA . TYR A 1 80 ? -21.700 11.410 15.861 1.00 62.00 80 TYR A CA 1
ATOM 696 C C . TYR A 1 80 ? -22.347 12.746 15.491 1.00 62.00 80 TYR A C 1
ATOM 698 O O . TYR A 1 80 ? -22.527 13.049 14.309 1.00 62.00 80 TYR A O 1
ATOM 706 N N . LYS A 1 81 ? -22.699 13.564 16.488 1.00 63.69 81 LYS A N 1
ATOM 707 C CA . LYS A 1 81 ? -23.252 14.892 16.267 1.00 63.69 81 LYS A CA 1
ATOM 708 C C . LYS A 1 81 ? -22.093 15.824 15.946 1.00 63.69 81 LYS A C 1
ATOM 710 O O . LYS A 1 81 ? -21.491 16.438 16.821 1.00 63.69 81 LYS A O 1
ATOM 715 N N . ASN A 1 82 ? -21.767 15.912 14.664 1.00 62.75 82 ASN A N 1
ATOM 716 C CA . ASN A 1 82 ? -20.868 16.939 14.167 1.00 62.75 82 ASN A CA 1
ATOM 717 C C . ASN A 1 82 ? -21.536 18.302 14.386 1.00 62.75 82 ASN A C 1
ATOM 719 O O . ASN A 1 82 ? -22.356 18.737 13.580 1.00 62.75 82 ASN A O 1
ATOM 723 N N . ASN A 1 83 ? -21.238 18.944 15.516 1.00 73.44 83 ASN A N 1
ATOM 724 C CA . ASN A 1 83 ? -21.698 20.297 15.790 1.00 73.44 83 ASN A CA 1
ATOM 725 C C . ASN A 1 83 ? -21.099 21.245 14.735 1.00 73.44 83 ASN A C 1
ATOM 727 O O . ASN A 1 83 ? -19.924 21.112 14.381 1.00 73.44 83 ASN A O 1
ATOM 731 N N . PHE A 1 84 ? -21.891 22.200 14.242 1.00 72.56 84 PHE A N 1
ATOM 732 C CA . PHE A 1 84 ? -21.433 23.200 13.277 1.00 72.56 84 PHE A CA 1
ATOM 733 C C . PHE A 1 84 ? -20.201 23.949 13.797 1.00 72.56 84 PHE A C 1
ATOM 735 O O . PHE A 1 84 ? -19.257 24.159 13.042 1.00 72.56 84 PHE A O 1
ATOM 742 N N . ASP A 1 85 ? -20.147 24.240 15.099 1.00 76.19 85 ASP A N 1
ATOM 743 C CA . ASP A 1 85 ? -18.982 24.879 15.718 1.00 76.19 85 ASP A CA 1
ATOM 744 C C . ASP A 1 85 ? -17.732 23.995 15.664 1.00 76.19 85 ASP A C 1
ATOM 746 O O . ASP A 1 85 ? -16.648 24.477 15.353 1.00 76.19 85 ASP A O 1
ATOM 750 N N . VAL A 1 86 ? -17.878 22.682 15.872 1.00 76.75 86 VAL A N 1
ATOM 751 C CA . VAL A 1 86 ? -16.766 21.720 15.773 1.00 76.75 86 VAL A CA 1
ATOM 752 C C . VAL A 1 86 ? -16.275 21.612 14.328 1.00 76.75 86 VAL A C 1
ATOM 754 O O . VAL A 1 86 ? -15.071 21.592 14.081 1.00 76.75 86 VAL A O 1
ATOM 757 N N . MET A 1 87 ? -17.190 21.595 13.357 1.00 73.75 87 MET A N 1
ATOM 758 C CA . MET A 1 87 ? -16.860 21.631 11.927 1.00 73.75 87 MET A CA 1
ATOM 759 C C . MET A 1 87 ? -16.149 22.936 11.540 1.00 73.75 87 MET A C 1
ATOM 761 O O . MET A 1 87 ? -15.131 22.903 10.852 1.00 73.75 87 MET A O 1
ATOM 765 N N . LYS A 1 88 ? -16.638 24.080 12.027 1.00 78.25 88 LYS A N 1
ATOM 766 C CA . LYS A 1 88 ? -16.071 25.410 11.777 1.00 78.25 88 LYS A CA 1
ATOM 767 C C . LYS A 1 88 ? -14.679 25.562 12.391 1.00 78.25 88 LYS A C 1
ATOM 769 O O . LYS A 1 88 ? -13.778 26.063 11.723 1.00 78.25 88 LYS A O 1
ATOM 774 N N . SER A 1 89 ? -14.477 25.086 13.619 1.00 78.69 89 SER A N 1
ATOM 775 C CA . SER A 1 89 ? -13.159 25.035 14.258 1.00 78.69 89 SER A CA 1
ATOM 776 C C . SER A 1 89 ? -12.208 24.100 13.514 1.00 78.69 89 SER A C 1
ATOM 778 O O . SER A 1 89 ? -11.068 24.477 13.268 1.00 78.69 89 SER A O 1
ATOM 780 N N . ASN A 1 90 ? -12.668 22.920 13.082 1.00 74.69 90 ASN A N 1
ATOM 781 C CA . ASN A 1 90 ? -11.856 22.016 12.264 1.00 74.69 90 ASN A CA 1
ATOM 782 C C . ASN A 1 90 ? -11.460 22.651 10.925 1.00 74.69 90 ASN A C 1
ATOM 784 O O . ASN A 1 90 ? -10.307 22.526 10.528 1.00 74.69 90 ASN A O 1
ATOM 788 N N . TYR A 1 91 ? -12.368 23.364 10.252 1.00 76.12 91 TYR A N 1
ATOM 789 C CA . TYR A 1 91 ? -12.040 24.109 9.037 1.00 76.12 91 TYR A CA 1
ATOM 790 C C . TYR A 1 91 ? -10.991 25.189 9.318 1.00 76.12 91 TYR A C 1
ATOM 792 O O . TYR A 1 91 ? -9.963 25.232 8.650 1.00 76.12 91 TYR A O 1
ATOM 800 N N . ALA A 1 92 ? -11.206 26.011 10.348 1.00 77.69 92 ALA A N 1
ATOM 801 C CA . ALA A 1 92 ? -10.290 27.088 10.716 1.00 77.69 92 ALA A CA 1
ATOM 802 C C . ALA A 1 92 ? -8.881 26.587 11.080 1.00 77.69 92 ALA A C 1
ATOM 804 O O . ALA A 1 92 ? -7.911 27.286 10.805 1.00 77.69 92 ALA A O 1
ATOM 805 N N . LEU A 1 93 ? -8.782 25.396 11.681 1.00 73.88 93 LEU A N 1
ATOM 806 C CA . LEU A 1 93 ? -7.520 24.795 12.119 1.00 73.88 93 LEU A CA 1
ATOM 807 C C . LEU A 1 93 ? -6.829 23.954 11.040 1.00 73.88 93 LEU A C 1
ATOM 809 O O . LEU A 1 93 ? -5.608 23.911 11.018 1.00 73.88 93 LEU A O 1
ATOM 813 N N . LYS A 1 94 ? -7.586 23.240 10.195 1.00 70.38 94 LYS A N 1
ATOM 814 C CA . LYS A 1 94 ? -7.033 22.213 9.290 1.00 70.38 94 LYS A CA 1
ATOM 815 C C . LYS A 1 94 ? -7.186 22.521 7.804 1.00 70.38 94 LYS A C 1
ATOM 817 O O . LYS A 1 94 ? -6.452 21.955 7.009 1.00 70.38 94 LYS A O 1
ATOM 822 N N . ILE A 1 95 ? -8.159 23.345 7.416 1.00 68.50 95 ILE A N 1
ATOM 823 C CA . ILE A 1 95 ? -8.550 23.552 6.005 1.00 68.50 95 ILE A CA 1
ATOM 824 C C . ILE A 1 95 ? -8.403 25.029 5.589 1.00 68.50 95 ILE A C 1
ATOM 826 O O . ILE A 1 95 ? -8.468 25.351 4.408 1.00 68.50 95 ILE A O 1
ATOM 830 N N . LYS A 1 96 ? -8.191 25.943 6.549 1.00 71.00 96 LYS A N 1
ATOM 831 C CA . LYS A 1 96 ? -8.032 27.383 6.296 1.00 71.00 96 LYS A CA 1
ATOM 832 C C . LYS A 1 96 ? -6.822 27.683 5.417 1.00 71.00 96 LYS A C 1
ATOM 834 O O . LYS A 1 96 ? -6.889 28.581 4.583 1.00 71.00 96 LYS A O 1
ATOM 839 N N . GLU A 1 97 ? -5.737 26.949 5.621 1.00 69.19 97 GLU A N 1
ATOM 840 C CA . GLU A 1 97 ? -4.558 27.006 4.769 1.00 69.19 97 GLU A CA 1
ATOM 841 C C . GLU A 1 97 ? -4.687 25.915 3.705 1.00 69.19 97 GLU A C 1
ATOM 843 O O . GLU A 1 97 ? -5.069 24.779 3.995 1.00 69.19 97 GLU A O 1
ATOM 848 N N . GLY A 1 98 ? -4.468 26.300 2.446 1.00 75.00 98 GLY A N 1
ATOM 849 C CA . GLY A 1 98 ? -4.549 25.384 1.315 1.00 75.00 98 GLY A CA 1
ATOM 850 C C . GLY A 1 98 ? -3.516 24.255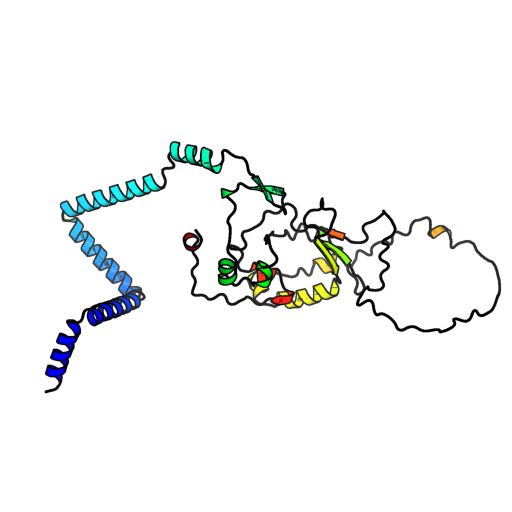 1.415 1.00 75.00 98 GLY A C 1
ATOM 851 O O . GLY A 1 98 ? -2.638 24.273 2.275 1.00 75.00 98 GLY A O 1
ATOM 852 N N . PRO A 1 99 ? -3.597 23.252 0.536 1.00 81.50 99 PRO A N 1
ATOM 853 C CA . PRO A 1 99 ? -2.643 22.154 0.540 1.00 81.50 99 PRO A CA 1
ATOM 854 C C . PRO A 1 99 ? -1.220 22.657 0.236 1.00 81.50 99 PRO A C 1
ATOM 856 O O . PRO A 1 99 ? -0.981 23.292 -0.790 1.00 81.50 99 PRO A O 1
ATOM 859 N N . THR A 1 100 ? -0.284 22.374 1.141 1.00 82.50 100 THR A N 1
ATOM 860 C CA . THR A 1 100 ? 1.107 22.860 1.107 1.00 82.50 100 THR A CA 1
ATOM 861 C C . THR A 1 100 ? 2.079 21.862 0.481 1.00 82.50 100 THR A C 1
ATOM 863 O O . THR A 1 100 ? 3.156 22.251 0.032 1.00 82.50 100 THR A O 1
ATOM 866 N N . HIS A 1 101 ? 1.718 20.578 0.424 1.00 81.00 101 HIS A N 1
ATOM 867 C CA . HIS A 1 101 ? 2.612 19.519 -0.033 1.00 81.00 101 HIS A CA 1
ATOM 868 C C . HIS A 1 101 ? 2.272 19.057 -1.445 1.00 81.00 101 HIS A C 1
ATOM 870 O O . HIS A 1 101 ? 1.122 18.746 -1.747 1.00 81.00 101 HIS A O 1
ATOM 876 N N . ILE A 1 102 ? 3.289 18.947 -2.297 1.00 80.44 102 ILE A N 1
ATOM 877 C CA . ILE A 1 102 ? 3.153 18.474 -3.678 1.00 80.44 102 ILE A CA 1
ATOM 878 C C . ILE A 1 102 ? 3.662 17.034 -3.756 1.00 80.44 102 ILE A C 1
ATOM 880 O O . ILE A 1 102 ? 4.783 16.733 -3.342 1.00 80.44 102 ILE A O 1
ATOM 884 N N . CYS A 1 103 ? 2.847 16.129 -4.294 1.00 75.69 103 CYS A N 1
ATOM 885 C CA . CYS A 1 103 ? 3.270 14.759 -4.567 1.00 75.69 103 CYS A CA 1
ATOM 886 C C . CYS A 1 103 ? 4.183 14.709 -5.800 1.00 75.69 103 CYS A C 1
ATOM 888 O O . CYS A 1 103 ? 3.778 15.123 -6.876 1.00 75.69 103 CYS A O 1
ATOM 890 N N . SER A 1 104 ? 5.372 14.118 -5.688 1.00 71.06 104 SER A N 1
ATOM 891 C CA . SER A 1 104 ? 6.321 13.995 -6.810 1.00 71.06 104 SER A CA 1
ATOM 892 C C . SER A 1 104 ? 5.912 12.999 -7.905 1.00 71.06 104 SER A C 1
ATOM 894 O O . SER A 1 104 ? 6.570 12.927 -8.939 1.00 71.06 104 SER A O 1
ATOM 896 N N . CYS A 1 105 ? 4.862 12.205 -7.679 1.00 67.00 105 CYS A N 1
ATOM 897 C CA . CYS A 1 105 ? 4.358 11.235 -8.654 1.00 67.00 105 CYS A CA 1
ATOM 898 C C . CYS A 1 105 ? 3.226 11.823 -9.502 1.00 67.00 105 CYS A C 1
ATOM 900 O O . CYS A 1 105 ? 3.256 11.725 -10.724 1.00 67.00 105 CYS A O 1
ATOM 902 N N . CYS A 1 106 ? 2.240 12.464 -8.868 1.00 69.62 106 CYS A N 1
ATOM 903 C CA . CYS A 1 106 ? 1.039 12.957 -9.549 1.00 69.62 106 CYS A CA 1
ATOM 904 C C . CYS A 1 106 ? 0.868 14.481 -9.511 1.00 69.62 106 CYS A C 1
ATOM 906 O O . CYS A 1 106 ? -0.184 14.968 -9.910 1.00 69.62 106 CYS A O 1
ATOM 908 N N . ASP A 1 107 ? 1.834 15.219 -8.951 1.00 73.06 107 ASP A N 1
ATOM 909 C CA . ASP A 1 107 ? 1.766 16.664 -8.665 1.00 73.06 107 ASP A CA 1
ATOM 910 C C . ASP A 1 107 ? 0.535 17.102 -7.856 1.00 73.06 107 ASP A C 1
ATOM 912 O O . ASP A 1 107 ? 0.240 18.289 -7.727 1.00 73.06 107 ASP A O 1
ATOM 916 N N . GLY A 1 108 ? -0.193 16.141 -7.283 1.00 77.94 108 GLY A N 1
ATOM 917 C CA . GLY A 1 108 ? -1.359 16.404 -6.464 1.00 77.94 108 GLY A CA 1
ATOM 918 C C . GLY A 1 108 ? -0.967 17.200 -5.228 1.00 77.94 108 GLY A C 1
ATOM 919 O O . GLY A 1 108 ? 0.049 16.910 -4.591 1.00 77.94 108 GLY A O 1
ATOM 920 N N . LEU A 1 109 ? -1.798 18.179 -4.888 1.00 82.38 109 LEU A N 1
ATOM 921 C CA . LEU A 1 109 ? -1.645 18.981 -3.687 1.00 82.38 109 LEU A CA 1
ATOM 922 C C . LEU A 1 109 ? -2.311 18.275 -2.499 1.00 82.38 109 LEU A C 1
ATOM 924 O O . LEU A 1 109 ? -3.495 17.935 -2.546 1.00 82.38 109 LEU A O 1
ATOM 928 N N . TRP A 1 110 ? -1.549 18.067 -1.430 1.00 80.00 110 TRP A N 1
ATOM 929 C CA . TRP A 1 110 ? -1.974 17.405 -0.203 1.00 80.00 110 TRP A CA 1
ATOM 930 C C . TRP A 1 110 ? -1.960 18.379 0.969 1.00 80.00 110 TRP A C 1
ATOM 932 O O . TRP A 1 110 ? -1.041 19.182 1.134 1.00 80.00 110 TRP A O 1
ATOM 942 N N . PHE A 1 111 ? -2.989 18.278 1.807 1.00 81.50 111 PHE A N 1
ATOM 943 C CA . PHE A 1 111 ? -2.992 18.947 3.099 1.00 81.50 111 PHE A CA 1
ATOM 944 C C . PHE A 1 111 ? -2.066 18.213 4.065 1.00 81.50 111 PHE A C 1
ATOM 946 O O . PHE A 1 111 ? -2.104 16.983 4.129 1.00 81.50 111 PHE A O 1
ATOM 953 N N . GLU A 1 112 ? -1.317 18.963 4.868 1.00 78.81 112 GLU A N 1
ATOM 954 C CA . GLU A 1 112 ? -0.396 18.423 5.874 1.00 78.81 112 GLU A CA 1
ATOM 955 C C . GLU A 1 112 ? -1.078 17.404 6.800 1.00 78.81 112 GLU A C 1
ATOM 957 O O . GLU A 1 112 ? -0.595 16.289 6.959 1.00 78.81 112 GLU A O 1
ATOM 962 N N . TYR A 1 113 ? -2.285 17.700 7.297 1.00 75.50 113 TYR A N 1
ATOM 963 C CA . TYR A 1 113 ? -3.028 16.777 8.171 1.00 75.50 113 TYR A CA 1
ATOM 964 C C . TYR A 1 113 ? -3.430 15.448 7.503 1.00 75.50 113 TYR A C 1
ATOM 966 O O . TYR A 1 113 ? -3.833 14.509 8.191 1.00 75.50 113 TYR A O 1
ATOM 974 N N . SER A 1 114 ? -3.426 15.384 6.167 1.00 75.56 114 SER A N 1
ATOM 975 C CA . SER A 1 114 ? -3.724 14.160 5.411 1.00 75.56 114 SER A CA 1
ATOM 976 C C . SER A 1 114 ? -2.483 13.287 5.216 1.00 75.56 114 SER A C 1
ATOM 978 O O . SER A 1 114 ? -2.610 12.122 4.829 1.00 75.56 114 SER A O 1
ATOM 980 N N . ILE A 1 115 ? -1.298 13.830 5.493 1.00 75.31 115 ILE A N 1
ATOM 981 C CA . ILE A 1 115 ? -0.030 13.116 5.450 1.00 75.31 115 ILE A CA 1
ATOM 982 C C . ILE A 1 115 ? 0.131 12.379 6.776 1.00 75.31 115 ILE A C 1
ATOM 984 O O . ILE A 1 115 ? -0.094 12.922 7.854 1.00 75.31 115 ILE A O 1
ATOM 988 N N . ARG A 1 116 ? 0.476 11.096 6.689 1.00 73.25 116 ARG A N 1
ATOM 989 C CA . ARG A 1 116 ? 0.781 10.271 7.856 1.00 73.25 116 ARG A CA 1
ATOM 990 C C . ARG A 1 116 ? 2.253 9.928 7.843 1.00 73.25 116 ARG A C 1
ATOM 992 O O . ARG A 1 116 ? 2.750 9.410 6.846 1.00 73.25 116 ARG A O 1
ATOM 999 N N . GLU A 1 117 ? 2.909 10.187 8.960 1.00 73.81 117 GLU A N 1
ATOM 1000 C CA . GLU A 1 117 ? 4.295 9.804 9.183 1.00 73.81 117 GLU A CA 1
ATOM 1001 C C . GLU A 1 117 ? 4.365 8.369 9.715 1.00 73.81 117 GLU A C 1
ATOM 1003 O O . GLU A 1 117 ? 3.490 7.913 10.455 1.00 73.81 117 GLU A O 1
ATOM 1008 N N . PHE A 1 118 ? 5.407 7.639 9.321 1.00 70.25 118 PHE A N 1
ATOM 1009 C CA . PHE A 1 118 ? 5.636 6.262 9.748 1.00 70.25 118 PHE A CA 1
ATOM 1010 C C . PHE A 1 118 ? 7.083 6.098 10.201 1.00 70.25 118 PHE A C 1
ATOM 1012 O O . PHE A 1 118 ? 7.996 6.606 9.556 1.00 70.25 118 PHE A O 1
ATOM 1019 N N . THR A 1 119 ? 7.304 5.348 11.284 1.00 77.94 119 THR A N 1
ATOM 1020 C CA . THR A 1 119 ? 8.661 5.004 11.726 1.00 77.94 119 THR A CA 1
ATOM 1021 C C . THR A 1 119 ? 9.162 3.739 11.031 1.00 77.94 119 THR A C 1
ATOM 1023 O O . THR A 1 119 ? 8.390 2.831 10.699 1.00 77.94 119 THR A O 1
ATOM 1026 N N . ALA A 1 120 ? 10.482 3.638 10.855 1.00 74.69 120 ALA A N 1
ATOM 1027 C CA . ALA A 1 120 ? 11.126 2.461 10.272 1.00 74.69 120 ALA A CA 1
ATOM 1028 C C . ALA A 1 120 ? 10.777 1.160 11.023 1.00 74.69 120 ALA A C 1
ATOM 1030 O O . ALA A 1 120 ? 10.590 0.103 10.416 1.00 74.69 120 ALA A O 1
ATOM 1031 N N . GLU A 1 121 ? 10.614 1.233 12.345 1.00 75.56 121 GLU A N 1
ATOM 1032 C CA . GLU A 1 121 ? 10.201 0.099 13.176 1.00 75.56 121 GLU A CA 1
ATOM 1033 C C . GLU A 1 121 ? 8.786 -0.390 12.846 1.00 75.56 121 GLU A C 1
ATOM 1035 O O . GLU A 1 121 ? 8.554 -1.598 12.779 1.00 75.56 121 GLU A O 1
ATOM 1040 N N . MET A 1 122 ? 7.839 0.521 12.587 1.00 71.44 122 MET A N 1
ATOM 1041 C CA . MET A 1 122 ? 6.471 0.155 12.200 1.00 71.44 122 MET A CA 1
ATOM 1042 C C . MET A 1 122 ? 6.442 -0.592 10.866 1.00 71.44 122 MET A C 1
ATOM 1044 O O . MET A 1 122 ? 5.710 -1.575 10.729 1.00 71.44 122 MET A O 1
ATOM 1048 N N . LEU A 1 123 ? 7.254 -0.155 9.902 1.00 72.56 123 LEU A N 1
ATOM 1049 C CA . LEU A 1 123 ? 7.388 -0.814 8.602 1.00 72.56 123 LEU A CA 1
ATOM 1050 C C . LEU A 1 123 ? 8.074 -2.183 8.747 1.00 72.56 123 LEU A C 1
ATOM 1052 O O . LEU A 1 123 ? 7.579 -3.185 8.231 1.00 72.56 123 LEU A O 1
ATOM 1056 N N . THR A 1 124 ? 9.135 -2.265 9.552 1.00 74.19 124 THR A N 1
ATOM 1057 C CA . THR A 1 124 ? 9.844 -3.528 9.823 1.00 74.19 124 THR A CA 1
ATOM 1058 C C . THR A 1 124 ? 8.936 -4.552 10.517 1.00 74.19 124 THR A C 1
ATOM 1060 O O . THR A 1 124 ? 8.922 -5.727 10.151 1.00 74.19 124 THR A O 1
ATOM 1063 N N . ASN A 1 125 ? 8.109 -4.122 11.477 1.00 72.56 125 ASN A N 1
ATOM 1064 C CA . ASN A 1 125 ? 7.136 -4.985 12.161 1.00 72.56 125 ASN A CA 1
ATOM 1065 C C . ASN A 1 125 ? 6.067 -5.553 11.217 1.00 72.56 125 ASN A C 1
ATOM 1067 O O . ASN A 1 125 ? 5.501 -6.614 11.490 1.00 72.56 125 ASN A O 1
ATOM 1071 N N . LYS A 1 126 ? 5.803 -4.874 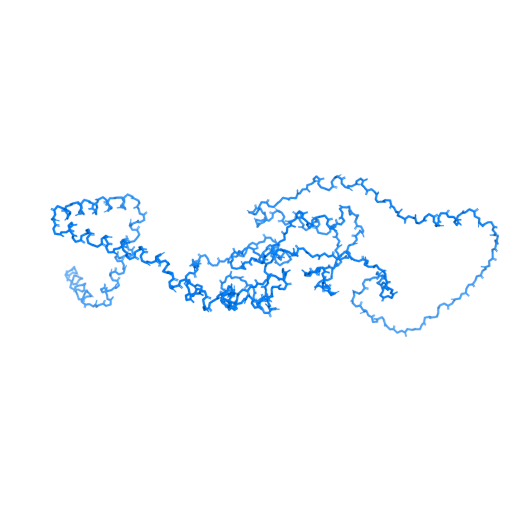10.098 1.00 65.88 126 LYS A N 1
ATOM 1072 C CA . LYS A 1 126 ? 4.930 -5.365 9.026 1.00 65.88 126 LYS A CA 1
ATOM 1073 C C . LYS A 1 126 ? 5.624 -6.313 8.050 1.00 65.88 126 LYS A C 1
ATOM 1075 O O . LYS A 1 126 ? 4.970 -6.845 7.160 1.00 65.88 126 LYS A O 1
ATOM 1080 N N . GLY A 1 127 ? 6.915 -6.566 8.247 1.00 66.44 127 GLY A N 1
ATOM 1081 C CA . GLY A 1 127 ? 7.710 -7.463 7.421 1.00 66.44 127 GLY A CA 1
ATOM 1082 C C . GLY A 1 127 ? 8.382 -6.785 6.231 1.00 66.44 127 GLY A C 1
ATOM 1083 O O . GLY A 1 127 ? 8.975 -7.507 5.427 1.00 66.44 127 GLY A O 1
ATOM 1084 N N . LEU A 1 128 ? 8.311 -5.449 6.106 1.00 70.62 128 LEU A N 1
ATOM 1085 C CA . LEU A 1 128 ? 9.074 -4.722 5.087 1.00 70.62 128 LEU A CA 1
ATOM 1086 C C . LEU A 1 128 ? 10.569 -4.816 5.395 1.00 70.62 128 LEU A C 1
ATOM 1088 O O . LEU A 1 128 ? 10.988 -4.736 6.555 1.00 70.62 128 LEU A O 1
ATOM 1092 N N . LYS A 1 129 ? 11.382 -5.011 4.354 1.00 70.06 129 LYS A N 1
ATOM 1093 C CA . LYS A 1 129 ? 12.837 -5.092 4.514 1.00 70.06 129 LYS A CA 1
ATOM 1094 C C . LYS A 1 129 ? 13.419 -3.706 4.787 1.00 70.06 129 LYS A C 1
ATOM 1096 O O . LYS A 1 129 ? 13.063 -2.741 4.118 1.00 70.06 129 LYS A O 1
ATOM 1101 N N . LYS A 1 130 ? 14.367 -3.640 5.728 1.00 69.00 130 LYS A N 1
ATOM 1102 C CA . LYS A 1 130 ? 15.068 -2.400 6.105 1.00 69.00 130 LYS A CA 1
ATOM 1103 C C . LYS A 1 130 ? 15.784 -1.731 4.935 1.00 69.00 130 LYS A C 1
ATOM 1105 O O . LYS A 1 130 ? 15.705 -0.521 4.810 1.00 69.00 130 LYS A O 1
ATOM 1110 N N . GLU A 1 131 ? 16.352 -2.525 4.029 1.00 67.50 131 GLU A N 1
ATOM 1111 C CA . GLU A 1 131 ? 17.015 -2.043 2.809 1.00 67.50 131 GLU A CA 1
ATOM 1112 C C . GLU A 1 131 ? 16.142 -1.071 1.995 1.00 67.50 131 GLU A C 1
ATOM 1114 O O . GLU A 1 131 ? 16.665 -0.117 1.436 1.00 67.50 131 GLU A O 1
ATOM 1119 N N . PHE A 1 132 ? 14.817 -1.263 1.973 1.00 67.06 132 PHE A N 1
ATOM 1120 C CA . PHE A 1 132 ? 13.884 -0.380 1.256 1.00 67.06 132 PHE A CA 1
ATOM 1121 C C . PHE A 1 132 ? 13.410 0.817 2.081 1.00 67.06 132 PHE A C 1
ATOM 1123 O O . PHE A 1 132 ? 12.975 1.828 1.533 1.00 67.06 132 PHE A O 1
ATOM 1130 N N . ILE A 1 133 ? 13.462 0.701 3.405 1.00 67.62 133 ILE A N 1
ATOM 1131 C CA . ILE A 1 133 ? 13.095 1.783 4.320 1.00 67.62 133 ILE A CA 1
ATOM 1132 C C . ILE A 1 133 ? 14.218 2.826 4.347 1.00 67.62 133 ILE A C 1
ATOM 1134 O O . ILE A 1 133 ? 13.954 4.025 4.341 1.00 67.62 133 ILE A O 1
ATOM 1138 N N . ASP A 1 134 ? 15.468 2.365 4.310 1.00 66.88 134 ASP A N 1
ATOM 1139 C CA . ASP A 1 134 ? 16.654 3.211 4.444 1.00 66.88 134 ASP A CA 1
ATOM 1140 C C . ASP A 1 134 ? 16.985 3.986 3.149 1.00 66.88 134 ASP A C 1
ATOM 1142 O O . ASP A 1 134 ? 17.733 4.961 3.184 1.00 66.88 134 ASP A O 1
ATOM 1146 N N . THR A 1 135 ? 16.387 3.618 2.006 1.00 61.00 135 THR A N 1
ATOM 1147 C CA . THR A 1 135 ? 16.571 4.311 0.713 1.00 61.00 135 THR A CA 1
ATOM 1148 C C . THR A 1 135 ? 15.852 5.665 0.596 1.00 61.00 135 THR A C 1
ATOM 1150 O O . THR A 1 135 ? 16.063 6.378 -0.385 1.00 61.00 135 THR A O 1
ATOM 1153 N N . GLY A 1 136 ? 15.028 6.053 1.579 1.00 65.06 136 GLY A N 1
ATOM 1154 C CA . GLY A 1 136 ? 14.381 7.370 1.647 1.00 65.06 136 GLY A CA 1
ATOM 1155 C C . GLY A 1 136 ? 12.868 7.343 1.400 1.00 65.06 136 GLY A C 1
ATOM 1156 O O . GLY A 1 136 ? 12.163 6.450 1.862 1.00 65.06 136 GLY A O 1
ATOM 1157 N N . ASN A 1 137 ? 12.344 8.357 0.700 1.00 69.81 137 ASN A N 1
ATOM 1158 C CA . ASN A 1 137 ? 10.901 8.527 0.489 1.00 69.81 137 ASN A CA 1
ATOM 1159 C C . ASN A 1 137 ? 10.322 7.412 -0.399 1.00 69.81 137 ASN A C 1
ATOM 1161 O O . ASN A 1 137 ? 10.507 7.417 -1.619 1.00 69.81 137 ASN A O 1
ATOM 1165 N N . LEU A 1 138 ? 9.575 6.490 0.213 1.00 71.19 138 LEU A N 1
ATOM 1166 C CA . LEU A 1 138 ? 8.895 5.399 -0.480 1.00 71.19 138 LEU A CA 1
ATOM 1167 C C . LEU A 1 138 ? 7.479 5.814 -0.894 1.00 71.19 138 LEU A C 1
ATOM 1169 O O . LEU A 1 138 ? 6.682 6.266 -0.071 1.00 71.19 138 LEU A O 1
ATOM 1173 N N . VAL A 1 139 ? 7.148 5.618 -2.169 1.00 75.56 139 VAL A N 1
ATOM 1174 C CA . VAL A 1 139 ? 5.811 5.880 -2.709 1.00 75.56 139 VAL A CA 1
ATOM 1175 C C . VAL A 1 139 ? 5.350 4.643 -3.471 1.00 75.56 139 VAL A C 1
ATOM 1177 O O . VAL A 1 139 ? 5.989 4.257 -4.444 1.00 75.56 139 VAL A O 1
ATOM 1180 N N . ASN A 1 140 ? 4.251 4.022 -3.032 1.00 81.44 140 ASN A N 1
ATOM 1181 C CA . ASN A 1 140 ? 3.628 2.917 -3.763 1.00 81.44 140 ASN A CA 1
ATOM 1182 C C . ASN A 1 140 ? 2.622 3.489 -4.767 1.00 81.44 140 ASN A C 1
ATOM 1184 O O . ASN A 1 140 ? 1.577 3.999 -4.360 1.00 81.44 140 ASN A O 1
ATOM 1188 N N . VAL A 1 141 ? 2.950 3.438 -6.057 1.00 82.56 141 VAL A N 1
ATOM 1189 C CA . VAL A 1 141 ? 2.086 3.927 -7.138 1.00 82.56 141 VAL A CA 1
ATOM 1190 C C . VAL A 1 141 ? 1.575 2.731 -7.940 1.00 82.56 141 VAL A C 1
ATOM 1192 O O . VAL A 1 141 ? 2.391 2.025 -8.532 1.00 82.56 141 VAL A O 1
ATOM 1195 N N . PRO A 1 142 ? 0.252 2.493 -7.989 1.00 82.00 142 PRO A N 1
ATOM 1196 C CA . PRO A 1 142 ? -0.301 1.428 -8.810 1.00 82.00 142 PRO A CA 1
ATOM 1197 C C . PRO A 1 142 ? -0.051 1.720 -10.292 1.00 82.00 142 PRO A C 1
ATOM 1199 O O . PRO A 1 142 ? -0.102 2.869 -10.738 1.00 82.00 142 PRO A O 1
ATOM 1202 N N . MET A 1 143 ? 0.193 0.664 -11.058 1.00 80.69 143 MET A N 1
ATOM 1203 C CA . MET A 1 143 ? 0.381 0.723 -12.504 1.00 80.69 143 MET A CA 1
ATOM 1204 C C . MET A 1 143 ? -0.870 0.186 -13.196 1.00 80.69 143 MET A C 1
ATOM 1206 O O . MET A 1 143 ? -1.382 -0.866 -12.818 1.00 80.69 143 MET A O 1
ATOM 1210 N N . ASN A 1 144 ? -1.350 0.888 -14.222 1.00 79.62 144 ASN A N 1
ATOM 1211 C CA . ASN A 1 144 ? -2.424 0.378 -15.069 1.00 79.62 144 ASN A CA 1
ATOM 1212 C C . ASN A 1 144 ? -1.806 -0.440 -16.210 1.00 79.62 144 ASN A C 1
ATOM 1214 O O . ASN A 1 144 ? -1.040 0.086 -17.013 1.00 79.62 144 ASN A O 1
ATOM 1218 N N . VAL A 1 145 ? -2.107 -1.736 -16.259 1.00 75.81 145 VAL A N 1
ATOM 1219 C CA . VAL A 1 145 ? -1.523 -2.655 -17.244 1.00 75.81 145 VAL A CA 1
ATOM 1220 C C . VAL A 1 145 ? -1.960 -2.287 -18.664 1.00 75.81 145 VAL A C 1
ATOM 1222 O O . VAL A 1 145 ? -1.120 -2.260 -19.558 1.00 75.81 145 VAL A O 1
ATOM 1225 N N . ASP A 1 146 ? -3.221 -1.906 -18.866 1.00 74.38 146 ASP A N 1
ATOM 1226 C CA . ASP A 1 146 ? -3.788 -1.677 -20.201 1.00 74.38 146 ASP A CA 1
ATOM 1227 C C . ASP A 1 146 ? -3.119 -0.502 -20.921 1.00 74.38 146 ASP A C 1
ATOM 1229 O O . ASP A 1 146 ? -2.783 -0.588 -22.101 1.00 74.38 146 ASP A O 1
ATOM 1233 N N . THR A 1 147 ? -2.856 0.588 -20.195 1.00 72.31 147 THR A N 1
ATOM 1234 C CA . THR A 1 147 ? -2.155 1.764 -20.736 1.00 72.31 147 THR A CA 1
ATOM 1235 C C . THR A 1 147 ? -0.667 1.508 -20.952 1.00 72.31 147 THR A C 1
ATOM 1237 O O . THR A 1 147 ? -0.034 2.142 -21.790 1.00 72.31 147 THR A O 1
ATOM 1240 N N . ASN A 1 148 ? -0.090 0.591 -20.179 1.00 75.06 148 ASN A N 1
ATOM 1241 C CA . ASN A 1 148 ? 1.343 0.330 -20.164 1.00 75.06 148 ASN A CA 1
ATOM 1242 C C . ASN A 1 148 ? 1.775 -0.617 -21.292 1.00 75.06 148 ASN A C 1
ATOM 1244 O O . ASN A 1 148 ? 2.865 -0.464 -21.842 1.00 75.06 148 ASN A O 1
ATOM 1248 N N . VAL A 1 149 ? 0.915 -1.563 -21.676 1.00 72.44 149 VAL A N 1
ATOM 1249 C CA . VAL A 1 149 ? 1.210 -2.558 -22.722 1.00 72.44 149 VAL A CA 1
ATOM 1250 C C . VAL A 1 149 ? 1.306 -1.928 -24.118 1.00 72.44 149 VAL A C 1
ATOM 1252 O O . VAL A 1 149 ? 2.003 -2.462 -24.975 1.00 72.44 149 VAL A O 1
ATOM 1255 N N . SER A 1 150 ? 0.682 -0.770 -24.361 1.00 72.06 150 SER A N 1
ATOM 1256 C CA . SER A 1 150 ? 0.736 -0.106 -25.671 1.00 72.06 150 SER A CA 1
ATOM 1257 C C . SER A 1 150 ? 2.049 0.622 -25.972 1.00 72.06 150 SER A C 1
ATOM 1259 O O . SER A 1 150 ? 2.258 1.000 -27.121 1.00 72.06 150 SER A O 1
ATOM 1261 N N . VAL A 1 151 ? 2.904 0.857 -24.969 1.00 76.75 151 VAL A N 1
ATOM 1262 C CA . VAL A 1 151 ? 4.144 1.642 -25.129 1.00 76.75 151 VAL A CA 1
ATOM 1263 C C . VAL A 1 151 ? 5.317 0.782 -25.608 1.00 76.75 151 VAL A C 1
ATOM 1265 O O . VAL A 1 151 ? 6.223 1.287 -26.266 1.00 76.75 151 VAL A O 1
ATOM 1268 N N . LEU A 1 152 ? 5.315 -0.513 -25.283 1.00 76.00 152 LEU A N 1
ATOM 1269 C CA . LEU A 1 152 ? 6.411 -1.416 -25.627 1.00 76.00 152 LEU A CA 1
ATOM 1270 C C . LEU A 1 152 ? 6.197 -2.073 -27.008 1.00 76.00 152 LEU A C 1
ATOM 1272 O O . LEU A 1 152 ? 5.061 -2.420 -27.343 1.00 76.00 152 LEU A O 1
ATOM 1276 N N . PRO A 1 153 ? 7.275 -2.295 -27.790 1.00 70.19 153 PRO A N 1
ATOM 1277 C CA . PRO A 1 153 ? 7.242 -3.064 -29.029 1.00 70.19 153 PRO A CA 1
ATOM 1278 C C . PRO A 1 153 ? 6.620 -4.443 -28.806 1.00 70.19 153 PRO A C 1
ATOM 1280 O O . PRO A 1 153 ? 6.953 -5.140 -27.842 1.00 70.19 153 PRO A O 1
ATOM 1283 N N . ARG A 1 154 ? 5.686 -4.824 -29.684 1.00 68.00 154 ARG A N 1
ATOM 1284 C CA . ARG A 1 154 ? 4.852 -6.027 -29.509 1.00 68.00 154 ARG A CA 1
ATOM 1285 C C . ARG A 1 154 ? 5.424 -7.262 -30.193 1.00 68.00 154 ARG A C 1
ATOM 1287 O O . ARG A 1 154 ? 5.171 -8.378 -29.745 1.00 68.00 154 ARG A O 1
ATOM 1294 N N . SER A 1 155 ? 6.216 -7.075 -31.244 1.00 63.78 155 SER A N 1
ATOM 1295 C CA . SER A 1 155 ? 6.991 -8.137 -31.876 1.00 63.78 155 SER A CA 1
ATOM 1296 C C . SER A 1 155 ? 8.390 -8.180 -31.255 1.00 63.78 155 SER A C 1
ATOM 1298 O O . SER A 1 155 ? 8.979 -7.157 -30.911 1.00 63.78 155 SER A O 1
ATOM 1300 N N . PHE A 1 156 ? 8.930 -9.381 -31.051 1.00 64.50 156 PHE A N 1
ATOM 1301 C CA . PHE A 1 156 ? 10.296 -9.528 -30.559 1.00 64.50 156 PHE A CA 1
ATOM 1302 C C . PHE A 1 156 ? 10.976 -10.746 -31.181 1.00 64.50 156 PHE A C 1
ATOM 1304 O O . PHE A 1 156 ? 10.438 -11.852 -31.183 1.00 64.50 156 PHE A O 1
ATOM 1311 N N . SER A 1 157 ? 12.184 -10.529 -31.705 1.00 62.66 157 SER A N 1
ATOM 1312 C CA . SER A 1 157 ? 13.084 -11.581 -32.185 1.00 62.66 157 SER A CA 1
ATOM 1313 C C . SER A 1 157 ? 14.058 -12.007 -31.081 1.00 62.66 157 SER A C 1
ATOM 1315 O O . SER A 1 157 ? 14.289 -11.280 -30.113 1.00 62.66 157 SER A O 1
ATOM 1317 N N . ASP A 1 158 ? 14.672 -13.180 -31.235 1.00 61.66 158 ASP A N 1
ATOM 1318 C CA . ASP A 1 158 ? 15.635 -13.745 -30.285 1.00 61.66 158 ASP A CA 1
ATOM 1319 C C . ASP A 1 158 ? 16.833 -12.823 -30.010 1.00 61.66 158 ASP A C 1
ATOM 1321 O O . ASP A 1 158 ? 17.394 -12.857 -28.910 1.00 61.66 158 ASP A O 1
ATOM 1325 N N . THR A 1 159 ? 17.223 -12.001 -30.982 1.00 65.75 159 THR A N 1
ATOM 1326 C CA . THR A 1 159 ? 18.343 -11.051 -30.902 1.00 65.75 159 THR A CA 1
ATOM 1327 C C . THR A 1 159 ? 17.920 -9.634 -30.521 1.00 65.75 159 THR A C 1
ATOM 1329 O O . THR A 1 159 ? 18.783 -8.785 -30.331 1.00 65.75 159 THR A O 1
ATOM 1332 N N . HIS A 1 160 ? 16.620 -9.367 -30.387 1.00 73.19 160 HIS A N 1
ATOM 1333 C CA . HIS A 1 160 ? 16.119 -8.017 -30.157 1.00 73.19 160 HIS A CA 1
ATOM 1334 C C . HIS A 1 160 ? 16.346 -7.584 -28.700 1.00 73.19 160 HIS A C 1
ATOM 1336 O O . HIS A 1 160 ? 16.014 -8.313 -27.755 1.00 73.19 160 HIS A O 1
ATOM 1342 N N . THR A 1 161 ? 16.907 -6.393 -28.519 1.00 81.44 161 THR A N 1
ATOM 1343 C CA . THR A 1 161 ? 17.088 -5.727 -27.227 1.00 81.44 161 THR A CA 1
ATOM 1344 C C . THR A 1 161 ? 16.399 -4.373 -27.270 1.00 81.44 161 THR A C 1
ATOM 1346 O O . THR A 1 161 ? 16.373 -3.707 -28.299 1.00 81.44 161 THR A O 1
ATOM 1349 N N . ILE A 1 162 ? 15.807 -3.981 -26.147 1.00 82.00 162 ILE A N 1
ATOM 1350 C CA . ILE A 1 162 ? 15.050 -2.738 -26.027 1.00 82.00 162 ILE A CA 1
ATOM 1351 C C . ILE A 1 162 ? 15.734 -1.883 -24.971 1.00 82.00 162 ILE A C 1
ATOM 1353 O O . ILE A 1 162 ? 15.856 -2.303 -23.820 1.00 82.00 162 ILE A O 1
ATOM 1357 N N . GLN A 1 163 ? 16.166 -0.683 -25.350 1.00 85.94 163 GLN A N 1
ATOM 1358 C CA . GLN A 1 163 ? 16.646 0.309 -24.395 1.00 85.94 163 GLN A CA 1
ATOM 1359 C C . GLN A 1 163 ? 15.449 1.055 -23.799 1.00 85.94 163 GLN A C 1
ATOM 1361 O O . GLN A 1 163 ? 14.673 1.680 -24.525 1.00 85.94 163 GLN A O 1
ATOM 1366 N N . LEU A 1 164 ? 15.291 0.991 -22.476 1.00 85.25 164 LEU A N 1
ATOM 1367 C CA . LEU A 1 164 ? 14.183 1.604 -21.751 1.00 85.25 164 LEU A CA 1
ATOM 1368 C C . LEU A 1 164 ? 14.676 2.669 -20.779 1.00 85.25 164 LEU A C 1
ATOM 1370 O O . LEU A 1 164 ? 15.565 2.443 -19.956 1.00 85.25 164 LEU A O 1
ATOM 1374 N N . LYS A 1 165 ? 14.042 3.838 -20.862 1.00 88.06 165 LYS A N 1
ATOM 1375 C CA . LYS A 1 165 ? 14.251 4.985 -19.980 1.00 88.06 165 LYS A CA 1
ATOM 1376 C C . LYS A 1 165 ? 13.004 5.139 -19.111 1.00 88.06 165 LYS A C 1
ATOM 1378 O O . LYS A 1 165 ? 11.996 5.698 -19.547 1.00 88.06 165 LYS A O 1
ATOM 1383 N N . LEU A 1 166 ? 13.051 4.622 -17.886 1.00 86.44 166 LEU A N 1
ATOM 1384 C CA . LEU A 1 166 ? 11.943 4.732 -16.940 1.00 86.44 166 LEU A CA 1
ATOM 1385 C C . LEU A 1 166 ? 11.936 6.123 -16.311 1.00 86.44 166 LEU A C 1
ATOM 1387 O O . LEU A 1 166 ? 12.857 6.520 -15.592 1.00 86.44 166 LEU A O 1
ATOM 1391 N N . MET A 1 167 ? 10.867 6.862 -16.569 1.00 85.81 167 MET A N 1
ATOM 1392 C CA . MET A 1 167 ? 10.642 8.212 -16.074 1.00 85.81 167 MET A CA 1
ATOM 1393 C C . MET A 1 167 ? 9.665 8.171 -14.892 1.00 85.81 167 MET A C 1
ATOM 1395 O O . MET A 1 167 ? 8.734 7.370 -14.868 1.00 85.81 167 MET A O 1
ATOM 1399 N N . ARG A 1 168 ? 9.830 9.064 -13.906 1.00 82.62 168 ARG A N 1
ATOM 1400 C CA . ARG A 1 168 ? 8.783 9.282 -12.881 1.00 82.62 168 ARG A CA 1
ATOM 1401 C C . ARG A 1 168 ? 7.581 10.034 -13.455 1.00 82.62 168 ARG A C 1
ATOM 1403 O O . ARG A 1 168 ? 6.449 9.723 -13.114 1.00 82.62 168 ARG A O 1
ATOM 1410 N N . GLN A 1 169 ? 7.861 11.016 -14.306 1.00 82.25 169 GLN A N 1
ATOM 1411 C CA . GLN A 1 169 ? 6.911 11.837 -15.052 1.00 82.25 169 GLN A CA 1
ATOM 1412 C C . GLN A 1 169 ? 7.573 12.196 -16.384 1.00 82.25 169 GLN A C 1
ATOM 1414 O O . GLN A 1 169 ? 8.795 12.392 -16.414 1.00 82.25 169 GLN A O 1
ATOM 1419 N N . MET A 1 170 ? 6.802 12.326 -17.462 1.00 85.12 170 MET A N 1
ATOM 1420 C CA . MET A 1 170 ? 7.365 12.576 -18.798 1.00 85.12 170 MET A CA 1
ATOM 1421 C C . MET A 1 170 ? 7.987 13.974 -18.935 1.00 85.12 170 MET A C 1
ATOM 1423 O O . MET A 1 170 ? 8.888 14.173 -19.744 1.00 85.12 170 MET A O 1
ATOM 1427 N N . LYS A 1 171 ? 7.570 14.933 -18.096 1.00 84.12 171 LYS A N 1
ATOM 1428 C CA . LYS A 1 171 ? 8.143 16.291 -18.033 1.00 84.12 171 LYS A CA 1
ATOM 1429 C C . LYS A 1 171 ? 9.558 16.358 -17.436 1.00 84.12 171 LYS A C 1
ATOM 1431 O O . LYS A 1 171 ? 10.215 17.394 -17.541 1.00 84.12 171 LYS A O 1
ATOM 1436 N N . ASN A 1 172 ? 10.020 15.302 -16.760 1.00 82.62 172 ASN A N 1
ATOM 1437 C CA . ASN A 1 172 ? 11.338 15.302 -16.129 1.00 82.62 172 ASN A CA 1
ATOM 1438 C C . ASN A 1 172 ? 12.435 15.179 -17.188 1.00 82.62 172 ASN A C 1
ATOM 1440 O O . ASN A 1 172 ? 12.325 14.388 -18.116 1.00 82.62 172 ASN A O 1
ATOM 1444 N N . LYS A 1 173 ? 13.529 15.931 -17.022 1.00 80.94 173 LYS A N 1
ATOM 1445 C CA . LYS A 1 173 ? 14.664 15.880 -17.960 1.00 80.94 173 LYS A CA 1
ATOM 1446 C C . LYS A 1 173 ? 15.473 14.588 -17.835 1.00 80.94 173 LYS A C 1
ATOM 1448 O O . LYS A 1 173 ? 15.894 14.025 -18.836 1.00 80.94 173 LYS A O 1
ATOM 1453 N N . ASN A 1 174 ? 15.663 14.117 -16.604 1.00 81.31 174 ASN A N 1
ATOM 1454 C CA . ASN A 1 174 ? 16.467 12.935 -16.309 1.00 81.31 174 ASN A CA 1
ATOM 1455 C C . ASN A 1 174 ? 15.555 11.731 -16.06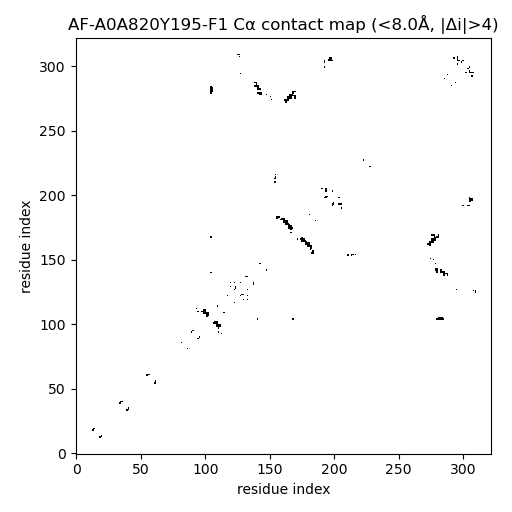7 1.00 81.31 174 ASN A C 1
ATOM 1457 O O . ASN A 1 174 ? 14.577 11.847 -15.318 1.00 81.31 174 ASN A O 1
ATOM 1461 N N . ALA A 1 175 ? 15.891 10.574 -16.644 1.00 84.81 175 ALA A N 1
ATOM 1462 C CA . ALA A 1 175 ? 15.224 9.333 -16.272 1.00 84.81 175 ALA A CA 1
ATOM 1463 C C . ALA A 1 175 ? 15.614 8.899 -14.863 1.00 84.81 175 ALA A C 1
ATOM 1465 O O . ALA A 1 175 ? 16.697 9.198 -14.358 1.00 84.81 175 ALA A O 1
ATOM 1466 N N . PHE A 1 176 ? 14.687 8.191 -14.230 1.00 82.88 176 PHE A N 1
ATOM 1467 C CA . PHE A 1 176 ? 14.894 7.590 -12.925 1.00 82.88 176 PHE A CA 1
ATOM 1468 C C . PHE A 1 176 ? 15.758 6.332 -13.026 1.00 82.88 176 PHE A C 1
ATOM 1470 O O . PHE A 1 176 ? 16.589 6.093 -12.154 1.00 82.88 176 PHE A O 1
ATOM 1477 N N . MET A 1 177 ? 15.561 5.543 -14.083 1.00 83.50 177 MET A N 1
ATOM 1478 C CA . MET A 1 177 ? 16.288 4.303 -14.319 1.00 83.50 177 MET A CA 1
ATOM 1479 C C . MET A 1 177 ? 16.452 4.073 -15.821 1.00 83.50 177 MET A C 1
ATOM 1481 O O . MET A 1 177 ? 15.567 4.406 -16.610 1.00 83.50 177 MET A O 1
ATOM 1485 N N . TYR A 1 178 ? 17.592 3.501 -16.190 1.00 84.25 178 TYR A N 1
ATOM 1486 C CA . TYR A 1 178 ? 17.944 3.139 -17.554 1.00 84.25 178 TYR A CA 1
ATOM 1487 C C . TYR A 1 178 ? 18.306 1.658 -17.568 1.00 84.25 178 TYR A C 1
ATOM 1489 O O . TYR A 1 178 ? 19.211 1.253 -16.841 1.00 84.25 178 TYR A O 1
ATOM 1497 N N . GLU A 1 179 ? 17.598 0.857 -18.360 1.00 84.25 179 GLU A N 1
ATOM 1498 C CA . GLU A 1 179 ? 17.874 -0.574 -18.499 1.00 84.25 179 GLU A CA 1
ATOM 1499 C C . GLU A 1 179 ? 17.739 -1.025 -19.954 1.00 84.25 179 GLU A C 1
ATOM 1501 O O . GLU A 1 179 ? 16.888 -0.539 -20.700 1.00 84.25 179 GLU A O 1
ATOM 1506 N N . THR A 1 180 ? 18.560 -2.001 -20.337 1.00 85.50 180 THR A N 1
ATOM 1507 C CA . THR A 1 180 ? 18.454 -2.698 -21.620 1.00 85.50 180 THR A CA 1
ATOM 1508 C C . THR A 1 180 ? 17.811 -4.056 -21.379 1.00 85.50 180 THR A C 1
ATOM 1510 O O . THR A 1 180 ? 18.352 -4.897 -20.659 1.00 85.50 180 THR A O 1
ATOM 1513 N N . ILE A 1 181 ? 16.637 -4.277 -21.966 1.00 84.12 181 ILE A N 1
ATOM 1514 C CA . ILE A 1 181 ? 15.809 -5.458 -21.719 1.00 84.12 181 ILE A CA 1
ATOM 1515 C C . ILE A 1 181 ? 15.810 -6.368 -22.944 1.00 84.12 181 ILE A C 1
ATOM 1517 O O . ILE A 1 181 ? 15.593 -5.925 -24.069 1.00 84.12 181 ILE A O 1
ATOM 1521 N N . ARG A 1 182 ? 15.991 -7.675 -22.716 1.00 85.19 182 ARG A N 1
ATOM 1522 C CA . ARG A 1 182 ? 15.816 -8.718 -23.735 1.00 85.19 182 ARG A CA 1
ATOM 1523 C C . ARG A 1 182 ? 14.470 -9.434 -23.538 1.00 85.19 182 ARG A C 1
ATOM 1525 O O . ARG A 1 182 ? 14.353 -10.227 -22.594 1.00 85.19 182 ARG A O 1
ATOM 1532 N N . PRO A 1 183 ? 13.469 -9.237 -24.419 1.00 82.81 183 PRO A N 1
ATOM 1533 C CA . PRO A 1 183 ? 12.110 -9.763 -24.228 1.00 82.81 183 PRO A CA 1
ATOM 1534 C C . PRO A 1 183 ? 12.034 -11.283 -24.026 1.00 82.81 183 PRO A C 1
ATOM 1536 O O . PRO A 1 183 ? 11.259 -11.769 -23.202 1.00 82.81 183 PRO A O 1
ATOM 1539 N N . LYS A 1 184 ? 12.899 -12.058 -24.694 1.00 82.00 184 LYS A N 1
ATOM 1540 C CA . LYS A 1 184 ? 12.949 -13.525 -24.554 1.00 82.00 184 LYS A CA 1
ATOM 1541 C C . LYS A 1 184 ? 13.245 -13.997 -23.124 1.00 82.00 184 LYS A C 1
ATOM 1543 O O . LYS A 1 184 ? 12.667 -14.983 -22.654 1.00 82.00 184 LYS A O 1
ATOM 1548 N N . VAL A 1 185 ? 14.155 -13.308 -22.432 1.00 85.81 185 VAL A N 1
ATOM 1549 C CA . VAL A 1 185 ? 14.541 -13.646 -21.053 1.00 85.81 185 VAL A CA 1
ATOM 1550 C C . VAL A 1 185 ? 13.377 -13.351 -20.112 1.00 85.81 185 VAL A C 1
ATOM 1552 O O . VAL A 1 185 ? 13.029 -14.193 -19.284 1.00 85.81 185 VAL A O 1
ATOM 1555 N N . VAL A 1 186 ? 12.712 -12.208 -20.310 1.00 85.69 186 VAL A N 1
ATOM 1556 C CA . VAL A 1 186 ? 11.509 -11.827 -19.560 1.00 85.69 186 VAL A CA 1
ATOM 1557 C C . VAL A 1 186 ? 10.395 -12.849 -19.775 1.00 85.69 186 VAL A C 1
ATOM 1559 O O . VAL A 1 186 ? 9.812 -13.324 -18.805 1.00 85.69 186 VAL A O 1
ATOM 1562 N N . HIS A 1 187 ? 10.148 -13.277 -21.016 1.00 82.62 187 HIS A N 1
ATOM 1563 C CA . HIS A 1 187 ? 9.118 -14.276 -21.299 1.00 82.62 187 HIS A CA 1
ATOM 1564 C C . HIS A 1 187 ? 9.388 -15.613 -20.588 1.00 82.62 187 HIS A C 1
ATOM 1566 O O . HIS A 1 187 ? 8.473 -16.199 -20.005 1.00 82.62 187 HIS A O 1
ATOM 1572 N N . SER A 1 188 ? 10.642 -16.075 -20.582 1.00 86.75 188 SER A N 1
ATOM 1573 C CA . SER A 1 188 ? 11.044 -17.287 -19.852 1.00 86.75 188 SER A CA 1
ATOM 1574 C C . SER A 1 188 ? 10.827 -17.145 -18.342 1.00 86.75 188 SER A C 1
ATOM 1576 O O . SER A 1 188 ? 10.312 -18.064 -17.706 1.00 86.75 188 SER A O 1
ATOM 1578 N N . ALA A 1 189 ? 11.154 -15.981 -17.774 1.00 88.81 189 ALA A N 1
ATOM 1579 C CA . ALA A 1 189 ? 10.936 -15.697 -16.359 1.00 88.81 189 ALA A CA 1
ATOM 1580 C C . ALA A 1 189 ? 9.442 -15.665 -15.996 1.00 88.81 189 ALA A C 1
ATOM 1582 O O . ALA A 1 189 ? 9.041 -16.230 -14.979 1.00 88.81 189 ALA A O 1
ATOM 1583 N N . VAL 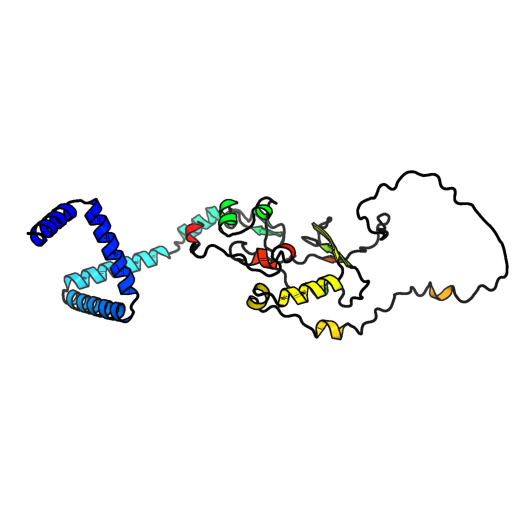A 1 190 ? 8.601 -15.066 -16.844 1.00 87.56 190 VAL A N 1
ATOM 1584 C CA . VAL A 1 190 ? 7.149 -14.990 -16.626 1.00 87.56 190 VAL A CA 1
ATOM 1585 C C . VAL A 1 190 ? 6.514 -16.384 -16.606 1.00 87.56 190 VAL A C 1
ATOM 1587 O O . VAL A 1 190 ? 5.701 -16.652 -15.724 1.00 87.56 190 VAL A O 1
ATOM 1590 N N . LYS A 1 191 ? 6.931 -17.302 -17.495 1.00 88.31 191 LYS A N 1
ATOM 1591 C CA . LYS A 1 191 ? 6.461 -18.704 -17.475 1.00 88.31 191 LYS A CA 1
ATOM 1592 C C . LYS A 1 191 ? 6.688 -19.365 -16.115 1.00 88.31 191 LYS A C 1
ATOM 1594 O O . LYS A 1 191 ? 5.788 -20.012 -15.598 1.00 88.31 191 LYS A O 1
ATOM 1599 N N . TYR A 1 192 ? 7.856 -19.144 -15.516 1.00 90.50 192 TYR A N 1
ATOM 1600 C CA . TYR A 1 192 ? 8.175 -19.670 -14.191 1.00 90.50 192 TYR A CA 1
ATOM 1601 C C . TYR A 1 192 ? 7.361 -19.004 -13.067 1.00 90.50 192 TYR A C 1
ATOM 1603 O O . TYR A 1 192 ? 6.909 -19.680 -12.141 1.00 90.50 192 TYR A O 1
ATOM 1611 N N . LEU A 1 193 ? 7.176 -17.679 -13.120 1.00 89.06 193 LEU A N 1
ATOM 1612 C CA . LEU A 1 193 ? 6.501 -16.921 -12.058 1.00 89.06 193 LEU A CA 1
ATOM 1613 C C . LEU A 1 193 ? 5.011 -17.261 -11.944 1.00 89.06 193 LEU A C 1
ATOM 1615 O O . LEU A 1 193 ? 4.511 -17.389 -10.828 1.00 89.06 193 LEU A O 1
ATOM 1619 N N . VAL A 1 194 ? 4.322 -17.479 -13.067 1.00 88.88 194 VAL A N 1
ATOM 1620 C CA . VAL A 1 194 ? 2.890 -17.841 -13.085 1.00 88.88 194 VAL A CA 1
ATOM 1621 C C . VAL A 1 194 ? 2.613 -19.210 -12.449 1.00 88.88 194 VAL A C 1
ATOM 1623 O O . VAL A 1 194 ? 1.518 -19.464 -11.951 1.00 88.88 194 VAL A O 1
ATOM 1626 N N . GLU A 1 195 ? 3.610 -20.092 -12.375 1.00 88.56 195 GLU A N 1
ATOM 1627 C CA . GLU A 1 195 ? 3.473 -21.381 -11.690 1.00 88.56 195 GLU A CA 1
ATOM 1628 C C . GLU A 1 195 ? 3.536 -21.270 -10.156 1.00 88.56 195 GLU A C 1
ATOM 1630 O O . GLU A 1 195 ? 3.132 -22.208 -9.458 1.00 88.56 195 GLU A O 1
ATOM 1635 N N . GLN A 1 196 ? 4.004 -20.141 -9.616 1.00 90.25 196 GLN A N 1
ATOM 1636 C CA . GLN A 1 196 ? 4.200 -19.947 -8.179 1.00 90.25 196 GLN A CA 1
ATOM 1637 C C . GLN A 1 196 ? 2.893 -19.607 -7.447 1.00 90.25 196 GLN A C 1
ATOM 1639 O O . GLN A 1 196 ? 1.969 -19.024 -8.013 1.00 90.25 196 GLN A O 1
ATOM 1644 N N . GLU A 1 197 ? 2.834 -19.942 -6.155 1.00 87.12 197 GLU A N 1
ATOM 1645 C CA . GLU A 1 197 ? 1.647 -19.757 -5.301 1.00 87.12 197 GLU A CA 1
ATOM 1646 C C . GLU A 1 197 ? 1.169 -18.297 -5.262 1.00 87.12 197 GLU A C 1
ATOM 1648 O O . GLU A 1 197 ? -0.017 -18.038 -5.429 1.00 87.12 197 GLU A O 1
ATOM 1653 N N . LEU A 1 198 ? 2.090 -17.332 -5.145 1.00 86.94 198 LEU A N 1
ATOM 1654 C CA . LEU A 1 198 ? 1.738 -15.911 -5.046 1.00 86.94 198 LEU A CA 1
ATOM 1655 C C . LEU A 1 198 ? 0.974 -15.397 -6.275 1.00 86.94 198 LEU A C 1
ATOM 1657 O O . LEU A 1 198 ? 0.023 -14.635 -6.133 1.00 86.94 198 LEU A O 1
ATOM 1661 N N . TYR A 1 199 ? 1.395 -15.807 -7.473 1.00 87.75 199 TYR A N 1
ATOM 1662 C CA . TYR A 1 199 ? 0.795 -15.359 -8.732 1.00 87.75 199 TYR A CA 1
ATOM 1663 C C . TYR A 1 199 ? -0.526 -16.084 -9.017 1.00 87.75 199 TYR A C 1
ATOM 1665 O O . TYR A 1 199 ? -1.438 -15.491 -9.593 1.00 87.75 199 TYR A O 1
ATOM 1673 N N . LYS A 1 200 ? -0.658 -17.337 -8.557 1.00 86.88 200 LYS A N 1
ATOM 1674 C CA . LYS A 1 200 ? -1.913 -18.100 -8.599 1.00 86.88 200 LYS A CA 1
ATOM 1675 C C . LYS A 1 200 ? -2.976 -17.508 -7.678 1.00 86.88 200 LYS A C 1
ATOM 1677 O O . LYS A 1 200 ? -4.122 -17.387 -8.097 1.00 86.88 200 LYS A O 1
ATOM 1682 N N . ASP A 1 201 ? -2.592 -17.102 -6.469 1.00 86.31 201 ASP A N 1
ATOM 1683 C CA . ASP A 1 201 ? -3.496 -16.468 -5.502 1.00 86.31 201 ASP A CA 1
ATOM 1684 C C . ASP A 1 201 ? -4.079 -15.147 -6.026 1.00 86.31 201 ASP A C 1
ATOM 1686 O O . ASP A 1 201 ? -5.233 -14.832 -5.748 1.00 86.31 201 ASP A O 1
ATOM 1690 N N . GLU A 1 202 ? -3.292 -14.382 -6.787 1.00 84.31 202 GLU A N 1
ATOM 1691 C CA . GLU A 1 202 ? -3.727 -13.133 -7.433 1.00 84.31 202 GLU A CA 1
ATOM 1692 C C . GLU A 1 202 ? -4.423 -13.362 -8.789 1.00 84.31 202 GLU A C 1
ATOM 1694 O O . GLU A 1 202 ? -4.881 -12.411 -9.418 1.00 84.31 202 GLU A O 1
ATOM 1699 N N . GLY A 1 203 ? -4.523 -14.612 -9.259 1.00 84.50 203 GLY A N 1
ATOM 1700 C CA . GLY A 1 203 ? -5.200 -14.952 -10.513 1.00 84.50 203 GLY A CA 1
ATOM 1701 C C . GLY A 1 203 ? -4.502 -14.428 -11.773 1.00 84.50 203 GLY A C 1
ATOM 1702 O O . GLY A 1 203 ? -5.167 -14.153 -12.771 1.00 84.50 203 GLY A O 1
ATOM 1703 N N . ILE A 1 204 ? -3.176 -14.272 -11.747 1.00 85.25 204 ILE A N 1
ATOM 1704 C CA . ILE A 1 204 ? -2.404 -13.734 -12.874 1.00 85.25 204 ILE A CA 1
ATOM 1705 C C . ILE A 1 204 ? -2.247 -14.809 -13.957 1.00 85.25 204 ILE A C 1
ATOM 1707 O O . ILE A 1 204 ? -1.762 -15.909 -13.693 1.00 85.25 204 ILE A O 1
ATOM 1711 N N . VAL A 1 205 ? -2.619 -14.476 -15.195 1.00 83.44 205 VAL A N 1
ATOM 1712 C CA . VAL A 1 205 ? -2.577 -15.391 -16.347 1.00 83.44 205 VAL A CA 1
ATOM 1713 C C . VAL A 1 205 ? -1.775 -14.774 -17.491 1.00 83.44 205 VAL A C 1
ATOM 1715 O O . VAL A 1 205 ? -1.822 -13.569 -17.728 1.00 83.44 205 VAL A O 1
ATOM 1718 N N . ILE A 1 206 ? -1.047 -15.617 -18.227 1.00 82.50 206 ILE A N 1
ATOM 1719 C CA . ILE A 1 206 ? -0.355 -15.222 -19.457 1.00 82.50 206 ILE A CA 1
ATOM 1720 C C . ILE A 1 206 ? -1.335 -15.332 -20.626 1.00 82.50 206 ILE A C 1
ATOM 1722 O O . ILE A 1 206 ? -1.799 -16.431 -20.947 1.00 82.50 206 ILE A O 1
ATOM 1726 N N . SER A 1 207 ? -1.602 -14.216 -21.303 1.00 74.38 207 SER A N 1
ATOM 1727 C CA . SER A 1 207 ? -2.290 -14.254 -22.594 1.00 74.38 207 SER A CA 1
ATOM 1728 C C . SER A 1 207 ? -1.359 -14.844 -23.656 1.00 74.38 207 SER A C 1
ATOM 1730 O O . SER A 1 207 ? -0.284 -14.309 -23.928 1.00 74.38 207 SER A O 1
ATOM 1732 N N . HIS A 1 208 ? -1.761 -15.974 -24.237 1.00 68.12 208 HIS A N 1
ATOM 1733 C CA . HIS A 1 208 ? -1.031 -16.633 -25.325 1.00 68.12 208 HIS A CA 1
ATOM 1734 C C . HIS A 1 208 ? -1.487 -16.148 -26.707 1.00 68.12 208 HIS A C 1
ATOM 1736 O O . HIS A 1 208 ? -0.775 -16.359 -27.690 1.00 68.12 208 HIS A O 1
ATOM 1742 N N . ASP A 1 209 ? -2.651 -15.499 -26.776 1.00 64.12 209 ASP A N 1
ATOM 1743 C CA . ASP A 1 209 ? -3.239 -14.983 -28.014 1.00 64.12 209 ASP A CA 1
ATOM 1744 C C . ASP A 1 209 ? -2.500 -13.721 -28.480 1.00 64.12 209 ASP A C 1
ATOM 1746 O O . ASP A 1 209 ? -2.178 -13.585 -29.658 1.00 64.12 209 ASP A O 1
ATOM 1750 N N . TRP A 1 210 ? -2.057 -12.900 -27.520 1.00 61.25 210 TRP A N 1
ATOM 1751 C CA . TRP A 1 210 ? -1.226 -11.709 -27.739 1.00 61.25 210 TRP A CA 1
ATOM 1752 C C . TRP A 1 210 ? 0.054 -11.990 -28.550 1.00 61.25 210 TRP A C 1
ATOM 1754 O O . TRP A 1 210 ? 0.452 -11.183 -29.381 1.00 61.25 210 TRP A O 1
ATOM 1764 N N . LEU A 1 211 ? 0.705 -13.141 -28.348 1.00 57.59 211 LEU A N 1
ATOM 1765 C CA . LEU A 1 211 ? 1.978 -13.456 -29.012 1.00 57.59 211 LEU A CA 1
ATOM 1766 C C . LEU A 1 211 ? 1.787 -13.899 -30.472 1.00 57.59 211 LEU A C 1
ATOM 1768 O O . LEU A 1 211 ? 2.725 -13.837 -31.264 1.00 57.59 211 LEU A O 1
ATOM 1772 N N . LYS A 1 212 ? 0.590 -14.394 -30.810 1.00 58.22 212 LYS A N 1
ATOM 1773 C CA . LYS A 1 212 ? 0.266 -14.969 -32.124 1.00 58.22 212 LYS A CA 1
ATOM 1774 C C . LYS A 1 212 ? -0.282 -13.933 -33.099 1.00 58.22 212 LYS A C 1
ATOM 1776 O O . LYS A 1 212 ? -0.066 -14.070 -34.297 1.00 58.22 212 LYS A O 1
ATOM 1781 N N . GLU A 1 213 ? -0.980 -12.913 -32.605 1.00 54.56 213 GLU A N 1
ATOM 1782 C CA . GLU A 1 213 ? -1.551 -11.854 -33.448 1.00 54.56 213 GLU A CA 1
ATOM 1783 C C . GLU A 1 213 ? -0.466 -10.975 -34.094 1.00 54.56 213 GLU A C 1
ATOM 1785 O O . GLU A 1 213 ? -0.618 -10.556 -35.238 1.00 54.56 213 GLU A O 1
ATOM 1790 N N . TYR A 1 214 ? 0.674 -10.788 -33.419 1.00 52.56 214 TYR A N 1
ATOM 1791 C CA . TYR A 1 214 ? 1.734 -9.864 -33.846 1.00 52.56 214 TYR A CA 1
ATOM 1792 C C . TYR A 1 214 ? 2.979 -10.531 -34.447 1.00 52.56 214 TYR A C 1
ATOM 1794 O O . TYR A 1 214 ? 3.866 -9.838 -34.938 1.00 52.56 214 TYR A O 1
ATOM 1802 N N . SER A 1 215 ? 3.061 -11.867 -34.494 1.00 51.31 215 SER A N 1
ATOM 1803 C CA . SER A 1 215 ? 4.166 -12.559 -35.185 1.00 51.31 215 SER A CA 1
ATOM 1804 C C . SER A 1 215 ? 4.165 -12.346 -36.708 1.00 51.31 215 SER A C 1
ATOM 1806 O O . SER A 1 215 ? 5.131 -12.704 -37.378 1.00 51.31 215 SER A O 1
ATOM 1808 N N . ASN A 1 216 ? 3.081 -11.784 -37.256 1.00 47.59 216 ASN A N 1
ATOM 1809 C CA . ASN A 1 216 ? 2.884 -11.565 -38.690 1.00 47.59 216 ASN A CA 1
ATOM 1810 C C . ASN A 1 216 ? 3.141 -10.117 -39.143 1.00 47.59 216 ASN A C 1
ATOM 1812 O O . ASN A 1 216 ? 3.191 -9.873 -40.349 1.00 47.59 216 ASN A O 1
ATOM 1816 N N . GLU A 1 217 ? 3.342 -9.168 -38.226 1.00 47.38 217 GLU A N 1
ATOM 1817 C CA . GLU A 1 217 ? 3.760 -7.806 -38.571 1.00 47.38 217 GLU A CA 1
ATOM 1818 C C . GLU A 1 217 ? 5.283 -7.792 -38.755 1.00 47.38 217 GLU A C 1
ATOM 1820 O O . GLU A 1 217 ? 6.053 -7.512 -37.839 1.00 47.38 217 GLU A O 1
ATOM 1825 N N . ARG A 1 218 ? 5.745 -8.160 -39.955 1.00 44.25 218 ARG A N 1
ATOM 1826 C CA . ARG A 1 218 ? 7.099 -7.795 -40.383 1.00 44.25 218 ARG A CA 1
ATOM 1827 C C . ARG A 1 218 ? 7.110 -6.277 -40.521 1.00 44.25 218 ARG A C 1
ATOM 1829 O O . ARG A 1 218 ? 6.430 -5.749 -41.396 1.00 44.25 218 ARG A O 1
ATOM 1836 N N . GLU A 1 219 ? 7.834 -5.586 -39.650 1.00 48.38 219 GLU A N 1
ATOM 1837 C CA . GLU A 1 219 ? 8.083 -4.158 -39.820 1.00 48.38 219 GLU A CA 1
ATOM 1838 C C . GLU A 1 219 ? 8.736 -3.939 -41.191 1.00 48.38 219 GLU A C 1
ATOM 1840 O O . GLU A 1 219 ? 9.735 -4.578 -41.535 1.00 48.38 219 GLU A O 1
ATOM 1845 N N . ASN A 1 220 ? 8.138 -3.071 -42.009 1.00 40.69 220 ASN A N 1
ATOM 1846 C CA . ASN A 1 220 ? 8.799 -2.579 -43.206 1.00 40.69 220 ASN A CA 1
ATOM 1847 C C . ASN A 1 220 ? 9.992 -1.750 -42.731 1.00 40.69 220 ASN A C 1
ATOM 1849 O O . ASN A 1 220 ? 9.797 -0.724 -42.080 1.00 40.69 220 ASN A O 1
ATOM 1853 N N . PHE A 1 221 ? 11.210 -2.187 -43.051 1.00 39.28 221 PHE A N 1
ATOM 1854 C CA . PHE A 1 221 ? 12.379 -1.322 -42.949 1.00 39.28 221 PHE A CA 1
ATOM 1855 C C . PHE A 1 221 ? 12.063 -0.030 -43.705 1.00 39.28 221 PHE A C 1
ATOM 1857 O O . PHE A 1 221 ? 11.747 -0.073 -44.897 1.00 39.28 221 PHE A O 1
ATOM 1864 N N . ILE A 1 222 ? 12.103 1.104 -43.006 1.00 52.38 222 ILE A N 1
ATOM 1865 C CA . ILE A 1 222 ? 12.127 2.418 -43.642 1.00 52.38 222 ILE A CA 1
ATOM 1866 C C . ILE A 1 222 ? 13.496 2.494 -44.315 1.00 52.38 222 ILE A C 1
ATOM 1868 O O . ILE A 1 222 ? 14.492 2.836 -43.689 1.00 52.38 222 ILE A O 1
ATOM 1872 N N . ILE A 1 223 ? 13.556 2.036 -45.561 1.00 46.84 223 ILE A N 1
ATOM 1873 C CA . ILE A 1 223 ? 14.627 2.395 -46.478 1.00 46.84 223 ILE A CA 1
ATOM 1874 C C . ILE A 1 223 ? 14.211 3.776 -46.969 1.00 46.84 223 ILE A C 1
ATOM 1876 O O . ILE A 1 223 ? 13.148 3.890 -47.584 1.00 46.84 223 ILE A O 1
ATOM 1880 N N . ASP A 1 224 ? 14.985 4.812 -46.654 1.00 44.53 224 ASP A N 1
ATOM 1881 C CA . ASP A 1 224 ? 14.798 6.103 -47.306 1.00 44.53 224 ASP A CA 1
ATOM 1882 C C . ASP A 1 224 ? 14.860 5.869 -48.823 1.00 44.53 224 ASP A C 1
ATOM 1884 O O . ASP A 1 224 ? 15.788 5.240 -49.333 1.00 44.53 224 ASP A O 1
ATOM 1888 N N . ASP A 1 225 ? 13.856 6.341 -49.567 1.00 51.44 225 ASP A N 1
ATOM 1889 C CA . ASP A 1 225 ? 13.762 6.147 -51.026 1.00 51.44 225 ASP A CA 1
ATOM 1890 C C . ASP A 1 225 ? 14.952 6.772 -51.797 1.00 51.44 225 ASP A C 1
ATOM 1892 O O . ASP A 1 225 ? 15.076 6.595 -53.013 1.00 51.44 225 ASP A O 1
ATOM 1896 N N . GLU A 1 226 ? 15.844 7.488 -51.106 1.00 53.62 226 GLU A N 1
ATOM 1897 C CA . GLU A 1 226 ? 17.101 8.002 -51.648 1.00 53.62 226 GLU A CA 1
ATOM 1898 C C . GLU A 1 226 ? 18.206 6.934 -51.744 1.00 53.62 226 GLU A C 1
ATOM 1900 O O . GLU A 1 226 ? 18.966 6.959 -52.714 1.00 53.62 226 GLU A O 1
ATOM 1905 N N . ASP A 1 227 ? 18.230 5.928 -50.862 1.00 53.72 227 ASP A N 1
ATOM 1906 C CA . ASP A 1 227 ? 19.254 4.866 -50.877 1.00 53.72 227 ASP A CA 1
ATOM 1907 C C . ASP A 1 227 ? 19.034 3.841 -52.001 1.00 53.72 227 ASP A C 1
ATOM 1909 O O . ASP A 1 227 ? 19.954 3.138 -52.417 1.00 53.72 227 ASP A O 1
ATOM 1913 N N . LYS A 1 228 ? 17.829 3.793 -52.583 1.00 49.91 228 LYS A N 1
ATOM 1914 C CA . LYS A 1 228 ? 17.532 2.956 -53.761 1.00 49.91 228 LYS A CA 1
ATOM 1915 C C . LYS A 1 228 ? 18.177 3.447 -55.057 1.00 49.91 228 LYS A C 1
ATOM 1917 O O . LYS A 1 228 ? 18.129 2.729 -56.053 1.00 49.91 228 LYS A O 1
ATOM 1922 N N . LYS A 1 229 ? 18.732 4.662 -55.094 1.00 46.44 229 LYS A N 1
ATOM 1923 C CA . LYS A 1 229 ? 19.255 5.262 -56.335 1.00 46.44 229 LYS A CA 1
ATOM 1924 C C . LYS A 1 229 ? 20.734 4.980 -56.605 1.00 46.44 229 LYS A C 1
ATOM 1926 O O . LYS A 1 229 ? 21.211 5.370 -57.668 1.00 46.44 229 LYS A O 1
ATOM 1931 N N . PHE A 1 230 ? 21.445 4.312 -55.698 1.00 42.62 230 PHE A N 1
ATOM 1932 C CA . PHE A 1 230 ? 22.893 4.110 -55.826 1.00 42.62 230 PHE A CA 1
ATOM 1933 C C . PHE A 1 230 ? 23.328 2.788 -56.479 1.00 42.62 230 PHE A C 1
ATOM 1935 O O . PHE A 1 230 ? 24.501 2.658 -56.808 1.00 42.62 230 PHE A O 1
ATOM 1942 N N . ASP A 1 231 ? 22.415 1.853 -56.760 1.00 42.44 231 ASP A N 1
ATOM 1943 C CA . ASP A 1 231 ? 22.792 0.510 -57.244 1.00 42.44 231 ASP A CA 1
ATOM 1944 C C . ASP A 1 231 ? 22.731 0.305 -58.772 1.00 42.44 231 ASP A C 1
ATOM 1946 O O . ASP A 1 231 ? 22.979 -0.801 -59.253 1.00 42.44 231 ASP A O 1
ATOM 1950 N N . GLU A 1 232 ? 22.442 1.336 -59.577 1.00 40.41 232 GLU A N 1
ATOM 1951 C CA . GLU A 1 232 ? 22.316 1.164 -61.040 1.00 40.41 232 GLU A CA 1
ATOM 1952 C C . GLU A 1 232 ? 23.450 1.750 -61.890 1.00 40.41 232 GLU A C 1
ATOM 1954 O O . GLU A 1 232 ? 23.414 1.605 -63.109 1.00 40.41 232 GLU A O 1
ATOM 1959 N N . ASN A 1 233 ? 24.497 2.346 -61.313 1.00 41.28 233 ASN A N 1
ATOM 1960 C CA . ASN A 1 233 ? 25.634 2.805 -62.116 1.00 41.28 233 ASN A CA 1
ATOM 1961 C C . ASN A 1 233 ? 26.949 2.762 -61.343 1.00 41.28 233 ASN A C 1
ATOM 1963 O O . ASN A 1 233 ? 27.292 3.735 -60.692 1.00 41.28 233 ASN A O 1
ATOM 1967 N N . GLU A 1 234 ? 27.724 1.691 -61.529 1.00 35.31 234 GLU A N 1
ATOM 1968 C CA . GLU A 1 234 ? 29.171 1.804 -61.749 1.00 35.31 234 GLU A CA 1
ATOM 1969 C C . GLU A 1 234 ? 29.742 0.493 -62.318 1.00 35.31 234 GLU A C 1
ATOM 1971 O O . GLU A 1 234 ? 30.101 -0.453 -61.625 1.00 35.31 234 GLU A O 1
ATOM 1976 N N . ASN A 1 235 ? 29.829 0.450 -63.649 1.00 37.56 235 ASN A N 1
ATOM 1977 C CA . ASN A 1 235 ? 30.857 -0.315 -64.345 1.00 37.56 235 ASN A CA 1
ATOM 1978 C C . ASN A 1 235 ? 32.138 0.528 -64.300 1.00 37.56 235 ASN A C 1
ATOM 1980 O O . ASN A 1 235 ? 32.197 1.509 -65.035 1.00 37.56 235 ASN A O 1
ATOM 1984 N N . ILE A 1 236 ? 33.151 0.144 -63.519 1.00 35.38 236 ILE A N 1
ATOM 1985 C CA . ILE A 1 236 ? 34.570 0.439 -63.787 1.00 35.38 236 ILE A CA 1
ATOM 1986 C C . ILE A 1 236 ? 35.449 -0.644 -63.136 1.00 35.38 236 ILE A C 1
ATOM 1988 O O . ILE A 1 236 ? 35.173 -1.197 -62.080 1.00 35.38 236 ILE A O 1
ATOM 1992 N N . SER A 1 237 ? 36.487 -0.981 -63.886 1.00 35.31 237 SER A N 1
ATOM 1993 C CA . SER A 1 237 ? 37.401 -2.115 -63.829 1.00 35.31 237 SER A CA 1
ATOM 1994 C C . SER A 1 237 ? 38.580 -2.006 -62.849 1.00 35.31 237 SER A C 1
ATOM 1996 O O . SER A 1 237 ? 39.120 -0.920 -62.691 1.00 35.31 237 SER A O 1
ATOM 1998 N N . LYS A 1 238 ? 39.079 -3.191 -62.452 1.00 33.91 238 LYS A N 1
ATOM 1999 C CA . LYS A 1 238 ? 40.486 -3.619 -62.237 1.00 33.91 238 LYS A CA 1
ATOM 2000 C C . LYS A 1 238 ? 41.381 -2.930 -61.186 1.00 33.91 238 LYS A C 1
ATOM 2002 O O . LYS A 1 238 ? 41.725 -1.765 -61.316 1.00 33.91 238 LYS A O 1
ATOM 2007 N N . ASP A 1 239 ? 41.866 -3.810 -60.301 1.00 34.09 239 ASP A N 1
ATOM 2008 C CA . ASP A 1 239 ? 43.233 -3.989 -59.777 1.00 34.09 239 ASP A CA 1
ATOM 2009 C C . ASP A 1 239 ? 43.932 -2.807 -59.090 1.00 34.09 239 ASP A C 1
ATOM 2011 O O . ASP A 1 239 ? 44.360 -1.898 -59.781 1.00 34.09 239 ASP A O 1
ATOM 2015 N N . PHE A 1 240 ? 44.189 -2.915 -57.775 1.00 31.33 240 PHE A N 1
ATOM 2016 C CA . PHE A 1 240 ? 45.481 -2.572 -57.149 1.00 31.33 240 PHE A CA 1
ATOM 2017 C C . PHE A 1 240 ? 45.666 -3.323 -55.815 1.00 31.33 240 PHE A C 1
ATOM 2019 O O . PHE A 1 240 ? 44.783 -3.326 -54.959 1.00 31.33 240 PHE A O 1
ATOM 2026 N N . ASP A 1 241 ? 46.828 -3.968 -55.705 1.00 35.62 241 ASP A N 1
ATOM 2027 C CA . ASP A 1 241 ? 47.349 -4.737 -54.575 1.00 35.62 241 ASP A CA 1
ATOM 2028 C C . ASP A 1 241 ? 47.870 -3.868 -53.404 1.00 35.62 241 ASP A C 1
ATOM 2030 O O . ASP A 1 241 ? 48.307 -2.734 -53.594 1.00 35.62 241 ASP A O 1
ATOM 2034 N N . ASP A 1 242 ? 47.940 -4.539 -52.249 1.00 35.94 242 ASP A N 1
ATOM 2035 C CA . ASP A 1 242 ? 49.021 -4.557 -51.241 1.00 35.94 242 ASP A CA 1
ATOM 2036 C C . ASP A 1 242 ? 49.053 -3.606 -50.020 1.00 35.94 242 ASP A C 1
ATOM 2038 O O . ASP A 1 242 ? 49.207 -2.392 -50.117 1.00 35.94 242 ASP A O 1
ATOM 2042 N N . ASP A 1 243 ? 48.999 -4.276 -48.859 1.00 39.09 243 ASP A N 1
ATOM 2043 C CA . ASP A 1 243 ? 49.793 -4.133 -47.629 1.00 39.09 243 ASP A CA 1
ATOM 2044 C C . ASP A 1 243 ? 50.036 -2.764 -46.962 1.00 39.09 243 ASP A C 1
ATOM 2046 O O . ASP A 1 243 ? 50.934 -2.017 -47.331 1.00 39.09 243 ASP A O 1
ATOM 2050 N N . ASP A 1 244 ? 49.410 -2.573 -45.787 1.00 45.34 244 ASP A N 1
ATOM 2051 C CA . ASP A 1 244 ? 49.943 -1.721 -44.707 1.00 45.34 244 ASP A CA 1
ATOM 2052 C C . ASP A 1 244 ? 49.731 -2.343 -43.303 1.00 45.34 244 ASP A C 1
ATOM 2054 O O . ASP A 1 244 ? 48.839 -2.012 -42.520 1.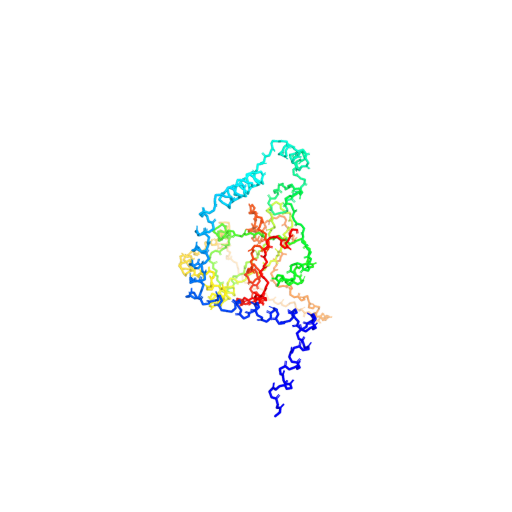00 45.34 244 ASP A O 1
ATOM 2058 N N . LYS A 1 245 ? 50.597 -3.315 -42.999 1.00 38.84 245 LYS A N 1
ATOM 2059 C CA . LYS A 1 245 ? 51.397 -3.448 -41.764 1.00 38.84 245 LYS A CA 1
ATOM 2060 C C . LYS A 1 245 ? 50.846 -2.799 -40.472 1.00 38.84 245 LYS A C 1
ATOM 2062 O O . LYS A 1 245 ? 51.322 -1.754 -40.025 1.00 38.84 245 LYS A O 1
ATOM 2067 N N . TRP A 1 246 ? 49.952 -3.499 -39.773 1.00 40.75 246 TRP A N 1
ATOM 2068 C CA . TRP A 1 246 ? 49.623 -3.204 -38.371 1.00 40.75 246 TRP A CA 1
ATOM 2069 C C . TRP A 1 246 ? 50.756 -3.649 -37.439 1.00 40.75 246 TRP A C 1
ATOM 2071 O O . TRP A 1 246 ? 51.061 -4.834 -37.318 1.00 40.75 246 TRP A O 1
ATOM 2081 N N . ASN A 1 247 ? 51.399 -2.678 -36.791 1.00 39.84 247 ASN A N 1
ATOM 2082 C CA . ASN A 1 247 ? 52.485 -2.903 -35.846 1.00 39.84 247 ASN A CA 1
ATOM 2083 C C . ASN A 1 247 ? 51.911 -3.087 -34.431 1.00 39.84 247 ASN A C 1
ATOM 2085 O O . ASN A 1 247 ? 51.275 -2.187 -33.884 1.00 39.84 247 ASN A O 1
ATOM 2089 N N . GLU A 1 248 ? 52.146 -4.255 -33.843 1.00 40.25 248 GLU A N 1
ATOM 2090 C CA . GLU A 1 248 ? 51.792 -4.590 -32.467 1.00 40.25 248 GLU A CA 1
ATOM 2091 C C . GLU A 1 248 ? 52.769 -3.877 -31.513 1.00 40.25 248 GLU A C 1
ATOM 2093 O O . GLU A 1 248 ? 53.957 -4.192 -31.469 1.00 40.25 248 GLU A O 1
ATOM 2098 N N . CYS A 1 249 ? 52.291 -2.889 -30.754 1.00 39.84 249 CYS A N 1
ATOM 2099 C CA . CYS A 1 249 ? 53.019 -2.367 -29.600 1.00 39.84 249 CYS A CA 1
ATOM 2100 C C . CYS A 1 249 ? 52.026 -2.153 -28.459 1.00 39.84 249 CYS A C 1
ATOM 2102 O O . CYS A 1 249 ? 51.064 -1.397 -28.580 1.00 39.84 249 CYS A O 1
ATOM 2104 N N . GLY A 1 250 ? 52.222 -2.937 -27.403 1.00 38.44 250 GLY A N 1
ATOM 2105 C CA . GLY A 1 250 ? 51.240 -3.165 -26.360 1.00 38.44 250 GLY A CA 1
ATOM 2106 C C . GLY A 1 250 ? 51.096 -2.031 -25.358 1.00 38.44 250 GLY A C 1
ATOM 2107 O O . GLY A 1 250 ? 52.044 -1.322 -25.054 1.00 38.44 250 GLY A O 1
ATOM 2108 N N . ASP A 1 251 ? 49.906 -1.975 -24.772 1.00 43.00 251 ASP A N 1
ATOM 2109 C CA . ASP A 1 251 ? 49.739 -1.980 -23.326 1.00 43.00 251 ASP A CA 1
ATOM 2110 C C . ASP A 1 251 ? 48.366 -2.586 -22.997 1.00 43.00 251 ASP A C 1
ATOM 2112 O O . ASP A 1 251 ? 47.403 -2.471 -23.751 1.00 43.00 251 ASP A O 1
ATOM 2116 N N . LYS A 1 252 ? 48.327 -3.355 -21.910 1.00 49.38 252 LYS A N 1
ATOM 2117 C CA . LYS A 1 252 ? 47.255 -4.282 -21.505 1.00 49.38 252 LYS A CA 1
ATOM 2118 C C . LYS A 1 252 ? 45.844 -3.668 -21.596 1.00 49.38 252 LYS A C 1
ATOM 2120 O O . LYS A 1 252 ? 45.677 -2.503 -21.241 1.00 49.38 252 LYS A O 1
ATOM 2125 N N . PRO A 1 253 ? 44.804 -4.460 -21.928 1.00 43.09 253 PRO A N 1
ATOM 2126 C CA . PRO A 1 253 ? 43.436 -3.966 -21.920 1.00 43.09 253 PRO A CA 1
ATOM 2127 C C . PRO A 1 253 ? 43.036 -3.608 -20.487 1.00 43.09 253 PRO A C 1
ATOM 2129 O O . PRO A 1 253 ? 42.874 -4.475 -19.624 1.00 43.09 253 PRO A O 1
ATOM 2132 N N . VAL A 1 254 ? 42.844 -2.315 -20.231 1.00 43.53 254 VAL A N 1
ATOM 2133 C CA . VAL A 1 254 ? 41.906 -1.887 -19.198 1.00 43.53 254 VAL A CA 1
ATOM 2134 C C . VAL A 1 254 ? 40.565 -2.421 -19.678 1.00 43.53 254 VAL A C 1
ATOM 2136 O O . VAL A 1 254 ? 40.102 -2.035 -20.741 1.00 43.53 254 VAL A O 1
ATOM 2139 N N . ASN A 1 255 ? 40.002 -3.392 -18.971 1.00 46.53 255 ASN A N 1
ATOM 2140 C CA . ASN A 1 255 ? 38.646 -3.866 -19.205 1.00 46.53 255 ASN A CA 1
ATOM 2141 C C . ASN A 1 255 ? 37.695 -2.802 -18.628 1.00 46.53 255 ASN A C 1
ATOM 2143 O O . ASN A 1 255 ? 37.564 -2.757 -17.398 1.00 46.53 255 ASN A O 1
ATOM 2147 N N . PRO A 1 256 ? 37.046 -1.931 -19.433 1.00 44.34 256 PRO A N 1
ATOM 2148 C CA . PRO A 1 256 ? 35.862 -1.245 -18.960 1.00 44.34 256 PRO A CA 1
ATOM 2149 C C . PRO A 1 256 ? 34.802 -2.328 -18.812 1.00 44.34 256 PRO A C 1
ATOM 2151 O O . PRO A 1 256 ? 34.187 -2.765 -19.783 1.00 44.34 256 PRO A O 1
ATOM 2154 N N . SER A 1 257 ? 34.650 -2.813 -17.582 1.00 41.84 257 SER A N 1
ATOM 2155 C CA . SER A 1 257 ? 33.587 -3.727 -17.206 1.00 41.84 257 SER A CA 1
ATOM 2156 C C . SER A 1 257 ? 32.272 -3.227 -17.809 1.00 41.84 257 SER A C 1
ATOM 2158 O O . SER A 1 257 ? 31.699 -2.242 -17.348 1.00 41.84 257 SER A O 1
ATOM 2160 N N . THR A 1 258 ? 31.811 -3.947 -18.834 1.00 46.84 258 THR A N 1
ATOM 2161 C CA . THR A 1 258 ? 30.444 -3.942 -19.369 1.00 46.84 258 THR A CA 1
ATOM 2162 C C . THR A 1 258 ? 29.904 -2.607 -19.893 1.00 46.84 258 THR A C 1
ATOM 2164 O O . THR A 1 258 ? 28.749 -2.275 -19.646 1.00 46.84 258 THR A O 1
ATOM 2167 N N . THR A 1 259 ? 30.673 -1.868 -20.690 1.00 46.16 259 THR A N 1
ATOM 2168 C CA . THR A 1 259 ? 30.050 -1.082 -21.770 1.00 46.16 259 THR A CA 1
ATOM 2169 C C . THR A 1 259 ? 29.953 -1.997 -22.984 1.00 46.16 259 THR A C 1
ATOM 2171 O O . THR A 1 259 ? 30.942 -2.227 -23.681 1.00 46.16 259 THR A O 1
ATOM 2174 N N . GLU A 1 260 ? 28.789 -2.625 -23.158 1.00 48.12 260 GLU A N 1
ATOM 2175 C CA . GLU A 1 260 ? 28.491 -3.428 -24.342 1.00 48.12 260 GLU A CA 1
ATOM 2176 C C . GLU A 1 260 ? 28.664 -2.577 -25.606 1.00 48.12 260 GLU A C 1
ATOM 2178 O O . GLU A 1 260 ? 28.415 -1.375 -25.613 1.00 48.12 260 GLU A O 1
ATOM 2183 N N . THR A 1 261 ? 29.129 -3.226 -26.665 1.00 51.56 261 THR A N 1
ATOM 2184 C CA . THR A 1 261 ? 29.584 -2.690 -27.954 1.00 51.56 261 THR A CA 1
ATOM 2185 C C . THR A 1 261 ? 28.431 -2.176 -28.830 1.00 51.56 261 THR A C 1
ATOM 2187 O O . THR A 1 261 ? 28.363 -2.471 -30.019 1.00 51.56 261 THR A O 1
ATOM 2190 N N . LEU A 1 262 ? 27.484 -1.448 -28.244 1.00 47.00 262 LEU A N 1
ATOM 2191 C CA . LEU A 1 262 ? 26.504 -0.652 -28.971 1.00 47.00 262 LEU A CA 1
ATOM 2192 C C . LEU A 1 262 ? 26.994 0.791 -28.936 1.00 47.00 262 LEU A C 1
ATOM 2194 O O . LEU A 1 262 ? 27.234 1.339 -27.862 1.00 47.00 262 LEU A O 1
ATOM 2198 N N . LEU A 1 263 ? 27.194 1.375 -30.117 1.00 47.09 263 LEU A N 1
ATOM 2199 C CA . LEU A 1 263 ? 27.503 2.791 -30.260 1.00 47.09 263 LEU A CA 1
ATOM 2200 C C . LEU A 1 263 ? 26.354 3.580 -29.623 1.00 47.09 263 LEU A C 1
ATOM 2202 O O . LEU A 1 263 ? 25.259 3.662 -30.171 1.00 47.09 263 LEU A O 1
ATOM 2206 N N . ASN A 1 264 ? 26.586 4.107 -28.423 1.00 48.28 264 ASN A N 1
ATOM 2207 C CA . ASN A 1 264 ? 25.776 5.195 -27.915 1.00 48.28 264 ASN A CA 1
ATOM 2208 C C . ASN A 1 264 ? 26.284 6.438 -28.641 1.00 48.28 264 ASN A C 1
ATOM 2210 O O . ASN A 1 264 ? 27.356 6.948 -28.311 1.00 48.28 264 ASN A O 1
ATOM 2214 N N . ASP A 1 265 ? 25.542 6.896 -29.645 1.00 43.88 265 ASP A N 1
ATOM 2215 C CA . ASP A 1 265 ? 25.798 8.174 -30.303 1.00 43.88 265 ASP A CA 1
ATOM 2216 C C . ASP A 1 265 ? 25.498 9.308 -29.306 1.00 43.88 265 ASP A C 1
ATOM 2218 O O . ASP A 1 265 ? 24.445 9.937 -29.318 1.00 43.88 265 ASP A O 1
ATOM 2222 N N . GLU A 1 266 ? 26.419 9.552 -28.371 1.00 44.47 266 GLU A N 1
ATOM 2223 C CA . GLU A 1 266 ? 26.328 10.632 -27.376 1.00 44.47 266 GLU A CA 1
ATOM 2224 C C . GLU A 1 266 ? 26.681 12.010 -27.970 1.00 44.47 266 GLU A C 1
ATOM 2226 O O . GLU A 1 266 ? 26.788 13.000 -27.247 1.00 44.47 266 GLU A O 1
ATOM 2231 N N . ILE A 1 267 ? 26.851 12.099 -29.292 1.00 42.19 267 ILE A N 1
ATOM 2232 C CA . ILE A 1 267 ? 27.230 13.320 -30.003 1.00 42.19 267 ILE A CA 1
ATOM 2233 C C . ILE A 1 267 ? 26.185 13.594 -31.085 1.00 42.19 267 ILE A C 1
ATOM 2235 O O . ILE A 1 267 ? 26.388 13.308 -32.260 1.00 42.19 267 ILE A O 1
ATOM 2239 N N . GLY A 1 268 ? 25.049 14.158 -30.687 1.00 38.50 268 GLY A N 1
ATOM 2240 C CA . GLY A 1 268 ? 24.066 14.647 -31.645 1.00 38.50 268 GLY A CA 1
ATOM 2241 C C . GLY A 1 268 ? 22.692 14.823 -31.032 1.00 38.50 268 GLY A C 1
ATOM 2242 O O . GLY A 1 268 ? 21.975 13.857 -30.799 1.00 38.50 268 GLY A O 1
ATOM 2243 N N . ASP A 1 269 ? 22.308 16.075 -30.808 1.00 48.75 269 ASP A N 1
ATOM 2244 C CA . ASP A 1 269 ? 20.926 16.481 -30.581 1.00 48.75 269 ASP A CA 1
ATOM 2245 C C . ASP A 1 269 ? 20.050 16.083 -31.785 1.00 48.75 269 ASP A C 1
ATOM 2247 O O . ASP A 1 269 ? 19.835 16.896 -32.683 1.00 48.75 269 ASP A O 1
ATOM 2251 N N . GLN A 1 270 ? 19.576 14.832 -31.821 1.00 46.16 270 GLN A N 1
ATOM 2252 C CA . GLN A 1 270 ? 18.358 14.362 -32.494 1.00 46.16 270 GLN A CA 1
ATOM 2253 C C . GLN A 1 270 ? 18.179 12.845 -32.278 1.00 46.16 270 GLN A C 1
ATOM 2255 O O . GLN A 1 270 ? 18.947 12.037 -32.778 1.00 46.16 270 GLN A O 1
ATOM 2260 N N . ASN A 1 271 ? 17.093 12.497 -31.578 1.00 41.66 271 ASN A N 1
ATOM 2261 C CA . ASN A 1 271 ? 16.483 11.170 -31.395 1.00 41.66 271 ASN A CA 1
ATOM 2262 C C . ASN A 1 271 ? 16.972 10.286 -30.231 1.00 41.66 271 ASN A C 1
ATOM 2264 O O . ASN A 1 271 ? 17.946 9.551 -30.280 1.00 41.66 271 ASN A O 1
ATOM 2268 N N . ASP A 1 272 ? 16.157 10.315 -29.177 1.00 52.09 272 ASP A N 1
ATOM 2269 C CA . ASP A 1 272 ? 15.605 9.169 -28.446 1.00 52.09 272 ASP A CA 1
ATOM 2270 C C . ASP A 1 272 ? 15.814 7.761 -29.055 1.00 52.09 272 ASP A C 1
ATOM 2272 O O . ASP A 1 272 ? 14.871 7.135 -29.525 1.00 52.09 272 ASP A O 1
ATOM 2276 N N . ILE A 1 273 ? 17.018 7.191 -28.950 1.00 58.25 273 ILE A N 1
ATOM 2277 C CA . ILE A 1 273 ? 17.259 5.773 -29.309 1.00 58.25 273 ILE A CA 1
ATOM 2278 C C . ILE A 1 273 ? 16.622 4.796 -28.284 1.00 58.25 273 ILE A C 1
ATOM 2280 O O . ILE A 1 273 ? 16.448 3.611 -28.556 1.00 58.25 273 ILE A O 1
ATOM 2284 N N . GLY A 1 274 ? 16.203 5.284 -27.107 1.00 67.44 274 GLY A N 1
ATOM 2285 C CA . GLY A 1 274 ? 15.550 4.478 -26.068 1.00 67.44 274 GLY A CA 1
ATOM 2286 C C . GLY A 1 274 ? 14.122 4.930 -25.766 1.00 67.44 274 GLY A C 1
ATOM 2287 O O . GLY A 1 274 ? 13.858 6.126 -25.634 1.00 67.44 274 GLY A O 1
ATOM 2288 N N . ILE A 1 275 ? 13.214 3.970 -25.577 1.00 82.31 275 ILE A N 1
ATOM 2289 C CA . ILE A 1 275 ? 11.804 4.224 -25.260 1.00 82.31 275 ILE A CA 1
ATOM 2290 C C . ILE A 1 275 ? 11.706 4.870 -23.877 1.00 82.31 275 ILE A C 1
ATOM 2292 O O . ILE A 1 275 ? 12.073 4.270 -22.862 1.00 82.31 275 ILE A O 1
ATOM 2296 N N . LYS A 1 276 ? 11.183 6.098 -23.827 1.00 86.38 276 LYS A N 1
ATOM 2297 C CA . LYS A 1 276 ? 10.841 6.783 -22.576 1.00 86.38 276 LYS A CA 1
ATOM 2298 C C . LYS A 1 276 ? 9.466 6.343 -22.105 1.00 86.38 276 LYS A C 1
ATOM 2300 O O . LYS A 1 276 ? 8.501 6.403 -22.862 1.00 86.38 276 LYS A O 1
ATOM 2305 N N . PHE A 1 277 ? 9.373 5.941 -20.843 1.00 86.56 277 PHE A N 1
ATOM 2306 C CA . PHE A 1 277 ? 8.142 5.380 -20.305 1.00 86.56 277 PHE A CA 1
ATOM 2307 C C . PHE A 1 277 ? 7.925 5.757 -18.837 1.00 86.56 277 PHE A C 1
ATOM 2309 O O . PHE A 1 277 ? 8.801 5.536 -18.001 1.00 86.56 277 PHE A O 1
ATOM 2316 N N . ALA A 1 278 ? 6.752 6.313 -18.519 1.00 87.38 278 ALA A N 1
ATOM 2317 C CA . ALA A 1 278 ? 6.350 6.713 -17.168 1.00 87.38 278 ALA A CA 1
ATOM 2318 C C . ALA A 1 278 ? 5.120 5.909 -16.687 1.00 87.38 278 ALA A C 1
ATOM 2320 O O . ALA A 1 278 ? 3.996 6.405 -16.724 1.00 87.38 278 ALA A O 1
ATOM 2321 N N . PRO A 1 279 ? 5.295 4.664 -16.209 1.00 83.06 279 PRO A N 1
ATOM 2322 C CA . PRO A 1 279 ? 4.176 3.750 -15.938 1.00 83.06 279 PRO A CA 1
ATOM 2323 C C . PRO A 1 279 ? 3.255 4.152 -14.776 1.00 83.06 279 PRO A C 1
ATOM 2325 O O . PRO A 1 279 ? 2.139 3.642 -14.662 1.00 83.06 279 PRO A O 1
ATOM 2328 N N . GLY A 1 280 ? 3.751 4.991 -13.863 1.00 79.88 280 GLY A N 1
ATOM 2329 C CA . GLY A 1 280 ? 3.016 5.477 -12.691 1.00 79.88 280 GLY A CA 1
ATOM 2330 C C . GLY A 1 280 ? 2.489 6.904 -12.846 1.00 79.88 280 GLY A C 1
ATOM 2331 O O . GLY A 1 280 ? 1.970 7.465 -11.881 1.00 79.88 280 GLY A O 1
ATOM 2332 N N . GLU A 1 281 ? 2.651 7.517 -14.020 1.00 83.19 281 GLU A N 1
ATOM 2333 C CA . GLU A 1 281 ? 2.209 8.889 -14.251 1.00 83.19 281 GLU A CA 1
ATOM 2334 C C . GLU A 1 281 ? 0.686 9.002 -14.089 1.00 83.19 281 GLU A C 1
ATOM 2336 O O . GLU A 1 281 ? -0.067 8.100 -14.452 1.00 83.19 281 GLU A O 1
ATOM 2341 N N . ASN A 1 282 ? 0.227 10.107 -13.497 1.00 78.94 282 ASN A N 1
ATOM 2342 C CA . ASN A 1 282 ? -1.184 10.402 -13.203 1.00 78.94 282 ASN A CA 1
ATOM 2343 C C . ASN A 1 282 ? -1.897 9.450 -12.221 1.00 78.94 282 ASN A C 1
ATOM 2345 O O . ASN A 1 282 ? -3.032 9.728 -11.823 1.00 78.94 282 ASN A O 1
ATOM 2349 N N . ASN A 1 283 ? -1.243 8.388 -11.746 1.00 82.62 283 ASN A N 1
ATOM 2350 C CA . ASN A 1 283 ? -1.812 7.494 -10.744 1.00 82.62 283 ASN A CA 1
ATOM 2351 C C . ASN A 1 283 ? -1.593 8.022 -9.323 1.00 82.62 283 ASN A C 1
ATOM 2353 O O . ASN A 1 283 ? -0.576 8.634 -8.987 1.00 82.62 283 ASN A O 1
ATOM 2357 N N . ARG A 1 284 ? -2.585 7.792 -8.454 1.00 80.19 284 ARG A N 1
ATOM 2358 C CA . ARG A 1 284 ? -2.518 8.215 -7.051 1.00 80.19 284 ARG A CA 1
ATOM 2359 C C . ARG A 1 284 ? -1.807 7.160 -6.205 1.00 80.19 284 ARG A C 1
ATOM 2361 O O . ARG A 1 284 ? -2.177 5.990 -6.295 1.00 80.19 284 ARG A O 1
ATOM 2368 N N . PRO A 1 285 ? -0.859 7.561 -5.341 1.00 80.38 285 PRO A N 1
ATOM 2369 C CA . PRO A 1 285 ? -0.205 6.629 -4.440 1.00 80.38 285 PRO A CA 1
ATOM 2370 C C . PRO A 1 285 ? -1.187 5.918 -3.506 1.00 80.38 285 PRO A C 1
ATOM 2372 O O . PRO A 1 285 ? -2.096 6.539 -2.946 1.00 80.38 285 PRO A O 1
ATOM 2375 N N . ILE A 1 286 ? -0.961 4.626 -3.295 1.00 80.75 286 ILE A N 1
ATOM 2376 C CA . ILE A 1 286 ? -1.669 3.808 -2.312 1.00 80.75 286 ILE A CA 1
ATOM 2377 C C . ILE A 1 286 ? -0.815 3.720 -1.045 1.00 80.75 286 ILE A C 1
ATOM 2379 O O . ILE A 1 286 ? 0.415 3.760 -1.076 1.00 80.75 286 ILE A O 1
ATOM 2383 N N . SER A 1 287 ? -1.467 3.601 0.112 1.00 75.75 287 SER A N 1
ATOM 2384 C CA . SER A 1 287 ? -0.742 3.380 1.360 1.00 75.75 287 SER A CA 1
ATOM 2385 C C . SER A 1 287 ? -0.049 2.016 1.342 1.00 75.75 287 SER A C 1
ATOM 2387 O O . SER A 1 287 ? -0.713 0.985 1.274 1.00 75.75 287 SER A O 1
ATOM 2389 N N . ILE A 1 288 ? 1.274 2.011 1.529 1.00 74.12 288 ILE A N 1
ATOM 2390 C CA . ILE A 1 288 ? 2.111 0.803 1.688 1.00 74.12 288 ILE A CA 1
ATOM 2391 C C . ILE A 1 288 ? 1.566 -0.129 2.787 1.00 74.12 288 ILE A C 1
ATOM 2393 O O . ILE A 1 288 ? 1.749 -1.337 2.766 1.00 74.12 288 ILE A O 1
ATOM 2397 N N . LEU A 1 289 ? 0.849 0.428 3.766 1.00 71.81 289 LEU A N 1
ATOM 2398 C CA . LEU A 1 289 ? 0.252 -0.331 4.859 1.00 71.81 289 LEU A CA 1
ATOM 2399 C C . LEU A 1 289 ? -0.971 -1.164 4.468 1.00 71.81 289 LEU A C 1
ATOM 2401 O O . LEU A 1 289 ? -1.305 -2.076 5.227 1.00 71.81 289 LEU A O 1
ATOM 2405 N N . MET A 1 290 ? -1.665 -0.784 3.395 1.00 72.31 290 MET A N 1
ATOM 2406 C CA . MET A 1 290 ? -2.847 -1.483 2.887 1.00 72.31 290 MET A CA 1
ATOM 2407 C C . MET A 1 290 ? -2.454 -2.625 1.950 1.00 72.31 290 MET A C 1
ATOM 2409 O O . MET A 1 290 ? -3.155 -3.630 1.891 1.00 72.31 290 MET A O 1
ATOM 2413 N N . ASP A 1 291 ? -1.324 -2.480 1.264 1.00 74.88 291 ASP A N 1
ATOM 2414 C CA . ASP A 1 291 ? -0.854 -3.425 0.264 1.00 74.88 291 ASP A CA 1
ATOM 2415 C C . ASP A 1 291 ? 0.173 -4.394 0.871 1.00 74.88 291 ASP A C 1
ATOM 2417 O O . ASP A 1 291 ? 1.371 -4.128 0.947 1.00 74.88 291 ASP A O 1
ATOM 2421 N N . LEU A 1 292 ? -0.324 -5.516 1.396 1.00 75.38 292 LEU A N 1
ATOM 2422 C CA . LEU A 1 292 ? 0.489 -6.486 2.140 1.00 75.38 292 LEU A CA 1
ATOM 2423 C C . LEU A 1 292 ? 1.453 -7.286 1.256 1.00 75.38 292 LEU A C 1
ATOM 2425 O O . LEU A 1 292 ? 2.466 -7.763 1.776 1.00 75.38 292 LEU A O 1
ATOM 2429 N N . LYS A 1 293 ? 1.113 -7.454 -0.028 1.00 77.06 293 LYS A N 1
ATOM 2430 C CA . LYS A 1 293 ? 1.850 -8.266 -1.007 1.00 77.06 293 LYS A CA 1
ATOM 2431 C C . LYS A 1 293 ? 2.721 -7.414 -1.945 1.00 77.06 293 LYS A C 1
ATOM 2433 O O . LYS A 1 293 ? 3.353 -7.963 -2.847 1.00 77.06 293 LYS A O 1
ATOM 2438 N N . VAL A 1 294 ? 2.753 -6.090 -1.738 1.00 78.31 294 VAL A N 1
ATOM 2439 C CA . VAL A 1 294 ? 3.458 -5.134 -2.607 1.00 78.31 294 VAL A CA 1
ATOM 2440 C C . VAL A 1 294 ? 4.921 -5.503 -2.816 1.00 78.31 294 VAL A C 1
ATOM 2442 O O . VAL A 1 294 ? 5.392 -5.502 -3.948 1.00 78.31 294 VAL A O 1
ATOM 2445 N N . ASP A 1 295 ? 5.644 -5.868 -1.756 1.00 78.31 295 ASP A N 1
ATOM 2446 C CA . 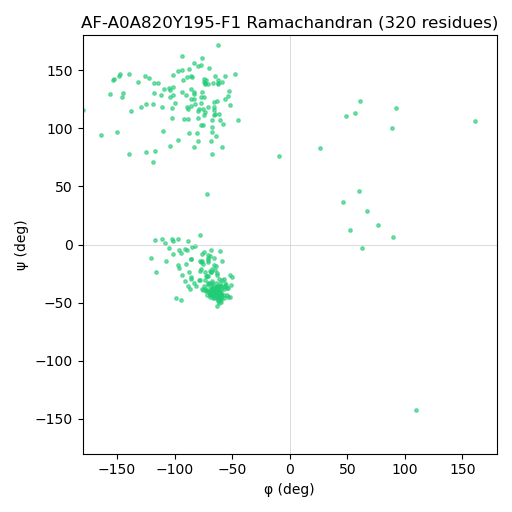ASP A 1 295 ? 7.079 -6.147 -1.843 1.00 78.31 295 ASP A CA 1
ATOM 2447 C C . ASP A 1 295 ? 7.339 -7.418 -2.664 1.00 78.31 295 ASP A C 1
ATOM 2449 O O . ASP A 1 295 ? 8.260 -7.470 -3.481 1.00 78.31 295 ASP A O 1
ATOM 2453 N N . GLU A 1 296 ? 6.523 -8.451 -2.456 1.00 82.25 296 GLU A N 1
ATOM 2454 C CA . GLU A 1 296 ? 6.677 -9.745 -3.112 1.00 82.25 296 GLU A CA 1
ATOM 2455 C C . GLU A 1 296 ? 6.322 -9.698 -4.601 1.00 82.25 296 GLU A C 1
ATOM 2457 O O . GLU A 1 296 ? 6.956 -10.392 -5.400 1.00 82.25 296 GLU A O 1
ATOM 2462 N N . LEU A 1 297 ? 5.354 -8.855 -4.972 1.00 80.81 297 LEU A N 1
ATOM 2463 C CA . LEU A 1 297 ? 4.963 -8.626 -6.363 1.00 80.81 297 LEU A CA 1
ATOM 2464 C C . LEU A 1 297 ? 5.893 -7.635 -7.078 1.00 80.81 297 LEU A C 1
ATOM 2466 O O . LEU A 1 297 ? 6.203 -7.836 -8.249 1.00 80.81 297 LEU A O 1
ATOM 2470 N N . THR A 1 298 ? 6.391 -6.607 -6.385 1.00 79.81 298 THR A N 1
ATOM 2471 C CA . THR A 1 298 ? 7.268 -5.580 -6.983 1.00 79.81 298 THR A CA 1
ATOM 2472 C C . THR A 1 298 ? 8.675 -6.106 -7.251 1.00 79.81 298 THR A C 1
ATOM 2474 O O . THR A 1 298 ? 9.321 -5.686 -8.210 1.00 79.81 298 THR A O 1
ATOM 2477 N N . PHE A 1 299 ? 9.161 -7.061 -6.448 1.00 81.56 299 PHE A N 1
ATOM 2478 C CA . PHE A 1 299 ? 10.527 -7.577 -6.570 1.00 81.56 299 PHE A CA 1
ATOM 2479 C C . PHE A 1 299 ? 10.588 -9.080 -6.890 1.00 81.56 299 PHE A C 1
ATOM 2481 O O . PHE A 1 299 ? 11.067 -9.874 -6.064 1.00 81.56 299 PHE A O 1
ATOM 2488 N N . PRO A 1 300 ? 10.221 -9.497 -8.122 1.00 83.56 300 PRO A N 1
ATOM 2489 C CA . PRO A 1 300 ? 10.336 -10.890 -8.549 1.00 83.56 300 PRO A CA 1
ATOM 2490 C C . PRO A 1 300 ? 11.756 -11.452 -8.410 1.00 83.56 300 PRO A C 1
ATOM 2492 O O . PRO A 1 300 ? 11.915 -12.616 -8.057 1.00 83.56 300 PRO A O 1
ATOM 2495 N N . LYS A 1 301 ? 12.792 -10.622 -8.607 1.00 83.69 301 LYS A N 1
ATOM 2496 C CA . LYS A 1 301 ? 14.211 -11.013 -8.492 1.00 83.69 301 LYS A CA 1
ATOM 2497 C C . LYS A 1 301 ? 14.615 -11.457 -7.079 1.00 83.69 301 LYS A C 1
ATOM 2499 O O . LYS A 1 301 ? 15.573 -12.205 -6.926 1.00 83.69 301 LYS A O 1
ATOM 2504 N N . ILE A 1 302 ? 13.910 -10.979 -6.054 1.00 82.81 302 ILE A N 1
ATOM 2505 C CA . ILE A 1 302 ? 14.225 -11.250 -4.646 1.00 82.81 302 ILE A CA 1
ATOM 2506 C C . ILE A 1 302 ? 13.347 -12.378 -4.104 1.00 82.81 302 ILE A C 1
ATOM 2508 O O . ILE A 1 302 ? 13.842 -13.266 -3.412 1.00 82.81 302 ILE A O 1
ATOM 2512 N N . TYR A 1 303 ? 12.044 -12.328 -4.386 1.00 82.50 303 TYR A N 1
ATOM 2513 C CA . TYR A 1 303 ? 11.070 -13.241 -3.786 1.00 82.50 303 TYR A CA 1
ATOM 2514 C C . TYR A 1 303 ? 10.736 -14.445 -4.668 1.00 82.50 303 TYR A C 1
ATOM 2516 O O . TYR A 1 303 ? 10.214 -15.434 -4.156 1.00 82.50 303 TYR A O 1
ATOM 2524 N N . CYS A 1 304 ? 11.030 -14.386 -5.971 1.00 83.06 304 CYS A N 1
ATOM 2525 C CA . CYS A 1 304 ? 10.774 -15.454 -6.942 1.00 83.06 304 CYS A CA 1
ATOM 2526 C C . CYS A 1 304 ? 9.358 -16.059 -6.829 1.00 83.06 304 CYS A C 1
ATOM 2528 O O . CYS A 1 304 ? 9.194 -17.269 -6.958 1.00 83.06 304 CYS A O 1
ATOM 2530 N N . GLY A 1 305 ? 8.348 -15.230 -6.528 1.00 80.69 305 GLY A N 1
ATOM 2531 C CA . GLY A 1 305 ? 6.947 -15.646 -6.376 1.00 80.69 305 GLY A CA 1
ATOM 2532 C C . GLY A 1 305 ? 6.582 -16.350 -5.067 1.00 80.69 305 GLY A C 1
ATOM 2533 O O . GLY A 1 305 ? 5.523 -16.968 -4.991 1.00 80.69 305 GLY A O 1
ATOM 2534 N N . LYS A 1 306 ? 7.416 -16.253 -4.026 1.00 82.62 306 LYS A N 1
ATOM 2535 C CA . LYS A 1 306 ? 7.119 -16.788 -2.689 1.00 82.62 306 LYS A CA 1
ATOM 2536 C C . LYS A 1 306 ? 6.662 -15.684 -1.741 1.00 82.62 306 LYS A C 1
ATOM 2538 O O . LYS A 1 306 ? 7.360 -14.687 -1.566 1.00 82.62 306 LYS A O 1
ATOM 2543 N N . GLN A 1 307 ? 5.526 -15.894 -1.078 1.00 78.88 307 GLN A N 1
ATOM 2544 C CA . GLN A 1 307 ? 5.022 -14.963 -0.068 1.00 78.88 307 GLN A CA 1
ATOM 2545 C C . GLN A 1 307 ? 5.853 -15.032 1.224 1.00 78.88 307 GLN A C 1
ATOM 2547 O O . GLN A 1 307 ? 6.243 -16.117 1.674 1.00 78.88 307 GLN A O 1
ATOM 2552 N N . ARG A 1 308 ? 6.102 -13.884 1.871 1.00 74.94 308 ARG A N 1
ATOM 2553 C CA . ARG A 1 308 ? 6.763 -13.866 3.184 1.00 74.94 308 ARG A CA 1
ATOM 2554 C C . ARG A 1 308 ? 5.802 -14.331 4.281 1.00 74.94 308 ARG A C 1
ATOM 2556 O O . ARG A 1 308 ? 4.625 -13.980 4.309 1.00 74.94 308 ARG A O 1
ATOM 2563 N N . LYS A 1 309 ? 6.318 -15.077 5.257 1.00 69.69 309 LYS A N 1
ATOM 2564 C CA . LYS A 1 309 ? 5.538 -15.482 6.435 1.00 69.69 309 LYS A CA 1
ATOM 2565 C C . LYS A 1 309 ? 5.498 -14.338 7.447 1.00 69.69 309 LYS A C 1
ATOM 2567 O O . LYS A 1 309 ? 6.416 -14.181 8.250 1.00 69.69 309 LYS A O 1
ATOM 2572 N N . ILE A 1 310 ? 4.432 -13.540 7.423 1.00 66.19 310 ILE A N 1
ATOM 2573 C CA . ILE A 1 310 ? 4.165 -12.542 8.469 1.00 66.19 310 ILE A CA 1
ATOM 2574 C C . ILE A 1 310 ? 3.757 -13.286 9.753 1.00 66.19 310 ILE A C 1
ATOM 2576 O O . ILE A 1 310 ? 3.003 -14.259 9.706 1.00 66.19 310 ILE A O 1
ATOM 2580 N N . LYS A 1 311 ? 4.254 -12.860 10.924 1.00 58.69 311 LYS A N 1
ATOM 2581 C CA . LYS A 1 311 ? 3.886 -13.474 12.214 1.00 58.69 311 LYS A CA 1
ATOM 2582 C C . LYS A 1 311 ? 2.370 -13.329 12.447 1.00 58.69 311 LYS A C 1
ATOM 2584 O O . LYS A 1 311 ? 1.893 -12.248 12.781 1.00 58.69 311 LYS A O 1
ATOM 2589 N N . ALA A 1 312 ? 1.630 -14.434 12.327 1.00 50.88 312 ALA A N 1
ATOM 2590 C CA . ALA A 1 312 ? 0.160 -14.497 12.322 1.00 50.88 312 ALA A CA 1
ATOM 2591 C C . ALA A 1 312 ? -0.553 -13.934 13.575 1.00 50.88 312 ALA A C 1
ATOM 2593 O O . ALA A 1 312 ? -1.754 -13.682 13.544 1.00 50.88 312 ALA A O 1
ATOM 2594 N N . ASN A 1 313 ? 0.164 -13.703 14.681 1.00 51.69 313 ASN A N 1
ATOM 2595 C CA . ASN A 1 313 ? -0.429 -13.295 15.960 1.00 51.69 313 ASN A CA 1
ATOM 2596 C C . ASN A 1 313 ? -0.597 -11.779 16.160 1.00 51.69 313 ASN A C 1
ATOM 2598 O O . ASN A 1 313 ? -1.068 -11.358 17.218 1.00 51.69 313 ASN A O 1
ATOM 2602 N N . VAL A 1 314 ? -0.260 -10.937 15.179 1.00 56.38 314 VAL A N 1
ATOM 2603 C CA . VAL A 1 314 ? -0.429 -9.483 15.316 1.00 56.38 314 VAL A CA 1
ATOM 2604 C C . VAL A 1 314 ? -1.644 -9.012 14.519 1.00 56.38 314 VAL A C 1
ATOM 2606 O O . VAL A 1 314 ? -1.536 -8.537 13.393 1.00 56.38 314 VAL A O 1
ATOM 2609 N N . LYS A 1 315 ? -2.833 -9.099 15.128 1.00 46.28 315 LYS A N 1
ATOM 2610 C CA . LYS A 1 315 ? -4.025 -8.403 14.619 1.00 46.28 315 LYS A CA 1
ATOM 2611 C C . LYS A 1 315 ? -3.797 -6.892 14.782 1.00 46.28 315 LYS A C 1
ATOM 2613 O O . LYS A 1 315 ? -3.861 -6.357 15.898 1.00 46.28 315 LYS A O 1
ATOM 2618 N N . LEU A 1 316 ? -3.443 -6.229 13.683 1.00 53.47 316 LEU A N 1
ATOM 2619 C CA . LEU A 1 316 ? -3.205 -4.788 13.602 1.00 53.47 316 LEU A CA 1
ATOM 2620 C C . LEU A 1 316 ? -4.501 -4.089 13.199 1.00 53.47 316 LEU A C 1
ATOM 2622 O O . LEU A 1 316 ? -4.960 -4.190 12.067 1.00 53.47 316 LEU A O 1
ATOM 2626 N N . THR A 1 317 ? -5.104 -3.391 14.151 1.00 48.03 317 THR A N 1
ATOM 2627 C CA . THR A 1 317 ? -6.198 -2.453 13.906 1.00 48.03 317 THR A CA 1
ATOM 2628 C C . THR A 1 317 ? -5.632 -1.046 13.739 1.00 48.03 317 THR A C 1
ATOM 2630 O O . THR A 1 317 ? -4.637 -0.708 14.375 1.00 48.03 317 THR A O 1
ATOM 2633 N N . TYR A 1 318 ? -6.296 -0.202 12.941 1.00 46.97 318 TYR A N 1
ATOM 2634 C CA . TYR A 1 318 ? -5.949 1.223 12.786 1.00 46.97 318 TYR A CA 1
ATOM 2635 C C . TYR A 1 318 ? -5.794 1.961 14.126 1.00 46.97 318 TYR A C 1
ATOM 2637 O O . TYR A 1 318 ? -4.994 2.878 14.229 1.00 46.97 318 TYR A O 1
ATOM 2645 N N . ALA A 1 319 ? -6.491 1.511 15.172 1.00 51.97 319 ALA A N 1
ATOM 2646 C CA . ALA A 1 319 ? -6.377 2.047 16.528 1.00 51.97 319 ALA A CA 1
ATOM 2647 C C . ALA A 1 319 ? -5.009 1.818 17.203 1.00 51.97 319 ALA A C 1
ATOM 2649 O O . ALA A 1 319 ? -4.719 2.474 18.190 1.00 51.97 319 ALA A O 1
ATOM 2650 N N . LYS A 1 320 ? -4.180 0.888 16.710 1.00 43.81 320 LYS A N 1
ATOM 2651 C CA . LYS A 1 320 ? -2.791 0.702 17.173 1.00 43.81 320 LYS A CA 1
ATOM 2652 C C . LYS A 1 320 ? -1.780 1.550 16.392 1.00 43.81 320 LYS A C 1
ATOM 2654 O O . LYS A 1 320 ? -0.593 1.478 16.679 1.00 43.81 320 LYS A O 1
ATOM 2659 N N . ILE A 1 321 ? -2.242 2.248 15.355 1.00 46.34 321 ILE A N 1
ATOM 2660 C CA . ILE A 1 321 ? -1.431 3.037 14.417 1.00 46.34 321 ILE A CA 1
ATOM 2661 C C . ILE A 1 321 ? -1.635 4.545 14.669 1.00 46.34 321 ILE A C 1
ATOM 2663 O O . ILE A 1 321 ? -0.866 5.340 14.144 1.00 46.34 321 ILE A O 1
ATOM 2667 N N . ALA A 1 322 ? -2.666 4.923 15.436 1.00 35.88 322 ALA A N 1
ATOM 2668 C CA . ALA A 1 322 ? -3.028 6.306 15.746 1.00 35.88 322 ALA A CA 1
ATOM 2669 C C . ALA A 1 322 ? -2.402 6.794 17.054 1.00 35.88 322 ALA A C 1
ATOM 2671 O O . ALA A 1 322 ? -2.343 5.977 18.004 1.00 35.88 322 ALA A O 1
#